Protein AF-A0AAD5LRE2-F1 (afdb_monomer)

Nearest PDB structures (foldseek):
  1vrx-assembly2_B  TM=8.958E-01  e=1.821E-06  Acidothermus cellulolyticus
  8fc0-assembly7_G  TM=8.901E-01  e=3.531E-06  metagenome
  8fc0-assembly6_F  TM=8.851E-01  e=5.612E-06  metagenome
  4u5k-assembly1_A  TM=7.374E-01  e=7.632E-03  Acetivibrio thermocellus ATCC 27405

Sequence (247 aa):
MPKLWDAAFGSVPGDTERAVVVGAWGSKMEGRDGKWANAVTAYLSENGIGSFYWAFNPQSADTGGLVKDDWKTPIEERFEMLSKLPSTKVSDLLKKYAACTDSCKGYGRCVEGQCECYAGWSGPQCEICTPGDAQACNNAGTCQKDSTCKCEF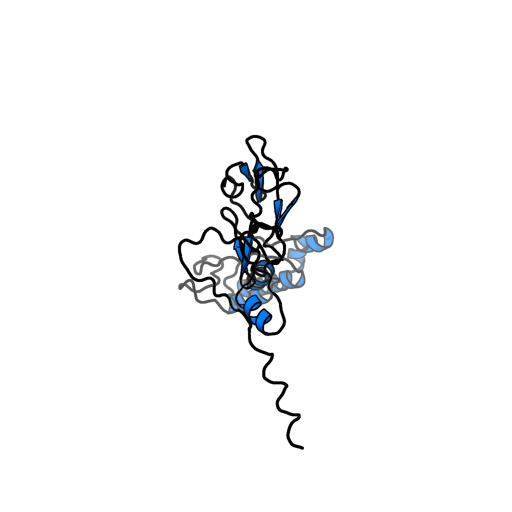GVKGRYCSGESCEGIFCGSSKNAGCTNGVCVCSYGCVGNECTKCAANATALSAADELGMVLCDTCPAPDKVGGAAQVAACFGLYAALLSVWALL

Radius of gyration: 28.4 Å; Cα contacts (8 Å, |Δi|>4): 418; chains: 1; bounding box: 93×50×64 Å

Secondary structure (DSSP, 8-state):
-HHHHIIIIITHHHHH----EEEEE----SHHHHHHHHHHHHHHHHTT-EEEE--SSTT-TTT--SB-TTSSSB-HHHHHHHTTS----HHHHHHHHHS--TTGGGTEEEETTEEEEPTTEESTTS-EE-TT-SGGGTTSEEE-TTS-EEE-TT--STTSS-SSSTT----SSTTEEEETTEEEE-TTEESTTS-EE---HHHHHHHTTT----GGGS-----SS----------SSSSSSSSS---

Organism: Pythium insidiosum (NCBI:txid114742)

Foldseek 3Di:
DLVVCCVPPLVCCVVPVDAAEAEEDAALCDDVRVVVLLVVLVNQLVSLHHYDYDDCAQPPVHHGHQAHPVSPHGPVVVCVSNVSHDDDPVVNVLLVLQQEDPALVQAAAQAPRGTDGDPQFDDRSSQDGDFQDCVQQVVQFTQHPRRFTDGHPPQDDRRSQHLDCVNQALADFPQWDDHRRAIDGHQQFGDSNSQDHNDYPVNVVVVVVPDDRRNVGRNHDPDPDDDPPPPPPPDDPPPPPPPPPDD

Mean predicted aligned error: 16.27 Å

pLDDT: mean 75.81, std 18.79, range [30.3, 96.88]

Solvent-accessible surface area (backbone atoms only — not comparable to full-atom values): 14011 Å² total; per-residue (Å²): 111,66,73,60,43,39,75,72,56,62,41,44,42,79,78,65,74,41,89,57,62,49,82,66,49,60,43,67,57,50,78,69,43,25,55,48,47,54,51,52,43,51,52,30,32,79,68,70,39,38,69,39,79,41,35,68,52,36,79,36,88,86,20,30,33,45,23,39,92,81,76,69,50,71,41,62,76,57,51,62,54,55,69,62,39,74,72,82,55,65,67,56,51,46,54,65,39,30,43,39,53,103,37,5,87,78,30,25,41,50,49,90,52,29,37,49,46,40,72,50,33,30,61,47,36,14,67,36,35,53,64,65,35,26,63,47,4,69,67,30,20,29,19,31,93,85,42,44,44,47,50,38,97,84,36,33,39,80,37,19,56,18,47,50,55,74,92,49,64,24,44,86,37,96,45,28,44,64,56,64,32,38,50,46,50,36,59,51,22,32,64,81,29,18,34,37,58,52,73,33,76,67,53,55,60,47,27,79,77,79,43,87,79,56,42,91,55,28,42,67,73,82,78,82,78,79,87,80,82,76,82,72,86,84,81,87,89,81,85,86,82,82,88,86,78,89,126

InterPro domains:
  IPR000742 EGF-like domain [PS00022] (115-126)
  IPR013111 Epidermal growth factor-like domain, extracellular [PF07974] (100-126)
  IPR017853 Glycoside hydrolase superfamily [SSF51445] (19-76)

Structure (mmCIF, N/CA/C/O backbone):
data_AF-A0AAD5LRE2-F1
#
_entry.id   AF-A0AAD5LRE2-F1
#
loop_
_atom_site.group_PDB
_atom_site.id
_atom_site.type_symbol
_atom_site.label_atom_id
_atom_site.label_alt_id
_atom_site.label_comp_id
_atom_site.label_asym_id
_atom_site.label_entity_id
_atom_site.label_seq_id
_atom_site.pdbx_PDB_ins_code
_atom_site.Cartn_x
_atom_site.Cartn_y
_atom_site.Cartn_z
_atom_site.occupancy
_atom_site.B_iso_or_equiv
_atom_site.auth_seq_id
_atom_site.auth_comp_id
_atom_site.auth_asym_id
_atom_site.auth_atom_id
_atom_site.pdbx_PDB_model_num
ATOM 1 N N . MET A 1 1 ? -25.655 -6.477 21.916 1.00 81.75 1 MET A N 1
ATOM 2 C CA . MET A 1 1 ? -25.250 -5.822 20.656 1.00 81.75 1 MET A CA 1
ATOM 3 C C . MET A 1 1 ? -24.899 -6.806 19.541 1.00 81.75 1 MET A C 1
ATOM 5 O O . MET A 1 1 ? -25.424 -6.561 18.468 1.00 81.75 1 MET A O 1
ATOM 9 N N . PRO A 1 2 ? -24.149 -7.914 19.749 1.00 85.00 2 PRO A N 1
ATOM 10 C CA . PRO A 1 2 ? -23.708 -8.799 18.652 1.00 85.00 2 PRO A CA 1
ATOM 11 C C . PRO A 1 2 ? -24.809 -9.210 17.665 1.00 85.00 2 PRO A C 1
ATOM 13 O O . PRO A 1 2 ? -24.689 -8.926 16.484 1.00 85.00 2 PRO A O 1
ATOM 16 N N . LYS A 1 3 ? -25.966 -9.670 18.168 1.00 91.06 3 LYS A N 1
ATOM 17 C CA . LYS A 1 3 ? -27.127 -10.029 17.327 1.00 91.06 3 LYS A CA 1
ATOM 18 C C . LYS A 1 3 ? -27.608 -8.924 16.372 1.00 91.06 3 LYS A C 1
ATOM 20 O O . LYS A 1 3 ? -28.137 -9.230 15.312 1.00 91.06 3 LYS A O 1
ATOM 25 N N . LEU A 1 4 ? -27.478 -7.649 16.756 1.00 93.56 4 LEU A N 1
ATOM 26 C CA . LEU A 1 4 ? -27.854 -6.523 15.890 1.00 93.56 4 LEU A CA 1
ATOM 27 C C . LEU A 1 4 ? -26.828 -6.311 14.774 1.00 93.56 4 LEU A C 1
ATOM 29 O O . LEU A 1 4 ? -27.204 -5.948 13.666 1.00 93.56 4 LEU A O 1
ATOM 33 N N . TRP A 1 5 ? -25.546 -6.530 15.062 1.00 95.25 5 TRP A N 1
ATOM 34 C CA . TRP A 1 5 ? -24.479 -6.415 14.073 1.00 95.25 5 TRP A CA 1
ATOM 35 C C . TRP A 1 5 ? -24.465 -7.607 13.119 1.00 95.25 5 TRP A C 1
ATOM 37 O O . TRP A 1 5 ? -24.329 -7.391 11.919 1.00 95.25 5 TRP A O 1
ATOM 47 N N . ASP A 1 6 ? -24.734 -8.821 13.606 1.00 94.25 6 ASP A N 1
ATOM 48 C CA . ASP A 1 6 ? -24.879 -10.020 12.768 1.00 94.25 6 ASP A CA 1
ATOM 49 C C . ASP A 1 6 ? -25.989 -9.834 11.730 1.00 94.25 6 ASP A C 1
ATOM 51 O O . ASP A 1 6 ? -25.797 -10.114 10.548 1.00 94.25 6 ASP A O 1
ATOM 55 N N . ALA A 1 7 ? -27.132 -9.296 12.171 1.00 92.50 7 ALA A N 1
ATOM 56 C CA . ALA A 1 7 ? -28.278 -9.016 11.313 1.00 92.50 7 ALA A CA 1
ATOM 57 C C . ALA A 1 7 ? -28.026 -7.884 10.302 1.00 92.50 7 ALA A C 1
ATOM 59 O O . ALA A 1 7 ? -28.728 -7.802 9.298 1.00 92.50 7 ALA A O 1
ATOM 60 N N . ALA A 1 8 ? -27.064 -6.997 10.571 1.00 92.31 8 ALA A N 1
ATOM 61 C CA . ALA A 1 8 ? -26.766 -5.855 9.713 1.00 92.31 8 ALA A CA 1
ATOM 62 C C . ALA A 1 8 ? -25.645 -6.146 8.706 1.00 92.31 8 ALA A C 1
ATOM 64 O O . ALA A 1 8 ? -25.788 -5.848 7.524 1.00 92.31 8 ALA A O 1
ATOM 65 N N . PHE A 1 9 ? -24.515 -6.678 9.173 1.00 93.31 9 PHE A N 1
ATOM 66 C CA . PHE A 1 9 ? -23.317 -6.862 8.349 1.00 93.31 9 PHE A CA 1
ATOM 67 C C . PHE A 1 9 ? -22.442 -8.051 8.754 1.00 93.31 9 PHE A C 1
ATOM 69 O O . PHE A 1 9 ? -21.686 -8.549 7.926 1.00 93.31 9 PHE A O 1
ATOM 76 N N . GLY A 1 10 ? -22.496 -8.501 10.008 1.00 92.56 10 GLY A N 1
ATOM 77 C CA . GLY A 1 10 ? -21.519 -9.450 10.536 1.00 92.56 10 GLY A CA 1
ATOM 78 C C . GLY A 1 10 ? -21.656 -10.882 10.039 1.00 92.56 10 GLY A C 1
ATOM 79 O O . GLY A 1 10 ? -20.675 -11.613 10.037 1.00 92.56 10 GLY A O 1
ATOM 80 N N . SER A 1 11 ? -22.842 -11.266 9.568 1.00 92.69 11 SER A N 1
ATOM 81 C CA . SER A 1 11 ? -23.080 -12.569 8.934 1.00 92.69 11 SER A CA 1
ATOM 82 C C . SER A 1 11 ? -22.494 -12.663 7.521 1.00 92.69 11 SER A C 1
ATOM 84 O O . SER A 1 11 ? -22.151 -13.750 7.070 1.00 92.69 11 SER A O 1
ATOM 86 N N . VAL A 1 12 ? -22.303 -11.531 6.831 1.00 93.25 12 VAL A N 1
ATOM 87 C CA . VAL A 1 12 ? -21.914 -11.496 5.411 1.00 93.25 12 VAL A CA 1
ATOM 88 C C . VAL A 1 12 ? -20.617 -12.264 5.114 1.00 93.25 12 VAL A C 1
ATOM 90 O O . VAL A 1 12 ? -20.629 -13.022 4.140 1.00 93.25 12 VAL A O 1
ATOM 93 N N . PRO A 1 13 ? -19.519 -12.144 5.894 1.00 89.56 13 PRO A N 1
ATOM 94 C CA . PRO A 1 13 ? -18.309 -12.920 5.625 1.00 89.56 13 PRO A CA 1
ATOM 95 C C . PRO A 1 13 ? -18.527 -14.432 5.690 1.00 89.56 13 PRO A C 1
ATOM 97 O O . PRO A 1 13 ? -18.016 -15.146 4.831 1.00 89.56 13 PRO A O 1
ATOM 100 N N . GLY A 1 14 ? -19.309 -14.910 6.662 1.00 87.94 14 GLY A N 1
ATOM 101 C CA . GLY A 1 14 ? -19.624 -16.333 6.810 1.00 87.94 14 GLY A CA 1
ATOM 102 C C . GLY A 1 14 ? -20.611 -16.840 5.759 1.00 87.94 14 GLY A C 1
ATOM 103 O O . GLY A 1 14 ? -20.407 -17.907 5.191 1.00 87.94 14 GLY A O 1
ATOM 104 N N . ASP A 1 15 ? -21.644 -16.055 5.459 1.00 92.88 15 ASP A N 1
ATOM 105 C CA . 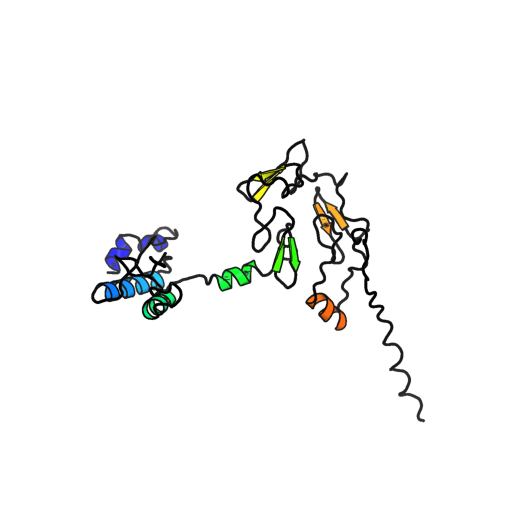ASP A 1 15 ? -22.743 -16.464 4.579 1.00 92.88 15 ASP A CA 1
ATOM 106 C C . ASP A 1 15 ? -22.396 -16.356 3.089 1.00 92.88 15 ASP A C 1
ATOM 108 O O . ASP A 1 15 ? -22.998 -17.032 2.255 1.00 92.88 15 ASP A O 1
ATOM 112 N N . THR A 1 16 ? -21.466 -15.466 2.728 1.00 93.50 16 THR A N 1
ATOM 113 C CA . THR A 1 16 ? -21.189 -15.125 1.320 1.00 93.50 16 THR A CA 1
ATOM 114 C C . THR A 1 16 ? -19.730 -15.262 0.909 1.00 93.50 16 THR A C 1
ATOM 116 O O . THR A 1 16 ? -19.426 -15.039 -0.262 1.00 93.50 16 THR A O 1
ATOM 119 N N . GLU A 1 17 ? -18.829 -15.561 1.849 1.00 90.06 17 GLU A N 1
ATOM 120 C CA . GLU A 1 17 ? -17.370 -15.556 1.651 1.00 90.06 17 GLU A CA 1
ATOM 121 C C . GLU A 1 17 ? -16.805 -14.195 1.190 1.00 90.06 17 GLU A C 1
ATOM 123 O O . GLU A 1 17 ? -15.675 -14.097 0.706 1.00 90.06 17 GLU A O 1
ATOM 128 N N . ARG A 1 18 ? -17.573 -13.105 1.331 1.00 89.12 18 ARG A N 1
ATOM 129 C CA . ARG A 1 18 ? -17.139 -11.751 0.961 1.00 89.12 18 ARG A CA 1
ATOM 130 C C . ARG A 1 18 ? -16.627 -10.985 2.166 1.00 89.12 18 ARG A C 1
ATOM 132 O O . ARG A 1 18 ? -17.252 -10.960 3.222 1.00 89.12 18 ARG A O 1
ATOM 139 N N . ALA A 1 19 ? -15.523 -10.270 1.972 1.00 88.62 19 ALA A N 1
ATOM 140 C CA . ALA A 1 19 ? -14.999 -9.378 2.994 1.00 88.62 19 ALA A CA 1
ATOM 141 C C . ALA A 1 19 ? -15.973 -8.223 3.285 1.00 88.62 19 ALA A C 1
ATOM 143 O O . ALA A 1 19 ? -16.543 -7.620 2.373 1.00 88.62 19 ALA A O 1
ATOM 144 N N . VAL A 1 20 ? -16.096 -7.881 4.566 1.00 89.56 20 VAL A N 1
ATOM 145 C CA . VAL A 1 20 ? -16.774 -6.674 5.043 1.00 89.56 20 VAL A CA 1
ATOM 146 C C . VAL A 1 20 ? -15.758 -5.785 5.739 1.00 89.56 20 VAL A C 1
ATOM 148 O O . VAL A 1 20 ? -14.882 -6.265 6.459 1.00 89.56 20 VAL A O 1
ATOM 151 N N . VAL A 1 21 ? -15.900 -4.478 5.534 1.00 91.50 21 VAL A N 1
ATOM 152 C CA . VAL A 1 21 ? -15.132 -3.461 6.247 1.00 91.50 21 VAL A CA 1
ATOM 153 C C . VAL A 1 21 ? -16.096 -2.423 6.805 1.00 91.50 21 VAL A C 1
ATOM 155 O O . VAL A 1 21 ? -16.915 -1.870 6.070 1.00 91.50 21 VAL A O 1
ATOM 158 N N . VAL A 1 22 ? -15.993 -2.133 8.101 1.00 91.56 22 VAL A N 1
ATOM 159 C CA . VAL A 1 22 ? -16.721 -1.015 8.710 1.00 91.56 22 VAL A CA 1
ATOM 160 C C . VAL A 1 22 ? -16.050 0.288 8.283 1.00 91.56 22 VAL A C 1
ATOM 162 O O . VAL A 1 22 ? -14.917 0.576 8.670 1.00 91.56 22 VAL A O 1
ATOM 165 N N . GLY A 1 23 ? -16.760 1.064 7.462 1.00 91.38 23 GLY A N 1
ATOM 166 C CA . GLY A 1 23 ? -16.204 2.219 6.753 1.00 91.38 23 GLY A CA 1
ATOM 167 C C . GLY A 1 23 ? -15.722 3.371 7.638 1.00 91.38 23 GLY A C 1
ATOM 168 O O . GLY A 1 23 ? -14.794 4.065 7.242 1.00 91.38 23 GLY A O 1
ATOM 169 N N . ALA A 1 24 ? -16.324 3.580 8.812 1.00 91.12 24 ALA A N 1
ATOM 170 C CA . ALA A 1 24 ? -15.871 4.552 9.807 1.00 91.12 24 ALA A CA 1
ATOM 171 C C . ALA A 1 24 ? -16.562 4.308 11.157 1.00 91.12 24 ALA A C 1
ATOM 173 O O . ALA A 1 24 ? -17.763 4.034 11.195 1.00 91.12 24 ALA A O 1
ATOM 174 N N . TRP A 1 25 ? -15.831 4.452 12.261 1.00 92.88 25 TRP A N 1
ATOM 175 C CA . TRP A 1 25 ? -16.400 4.511 13.611 1.00 92.88 25 TRP A CA 1
ATOM 176 C C . TRP A 1 25 ? -15.450 5.222 14.580 1.00 92.88 25 TRP A C 1
ATOM 178 O O . TRP A 1 25 ? -14.244 5.227 14.366 1.00 92.88 25 TRP A O 1
ATOM 188 N N . GLY A 1 26 ? -15.979 5.791 15.660 1.00 93.75 26 GLY A N 1
ATOM 189 C CA . GLY A 1 26 ? -15.191 6.477 16.682 1.00 93.75 26 GLY A CA 1
ATOM 190 C C . GLY A 1 26 ? -15.962 6.605 17.988 1.00 93.75 26 GLY A C 1
ATOM 191 O O . GLY A 1 26 ? -17.161 6.338 18.035 1.00 93.75 26 GLY A O 1
ATOM 192 N N . SER A 1 27 ? -15.281 6.982 19.069 1.00 93.12 27 SER A N 1
ATOM 193 C CA . SER A 1 27 ? -15.913 7.136 20.382 1.00 93.12 27 SER A CA 1
ATOM 194 C C . SER A 1 27 ? -15.078 8.007 21.303 1.00 93.12 27 SER A C 1
ATOM 196 O O . SER A 1 27 ? -13.857 7.864 21.331 1.00 93.12 27 SER A O 1
ATOM 198 N N . LYS A 1 28 ? -15.739 8.843 22.115 1.00 91.62 28 LYS A N 1
ATOM 199 C CA . LYS A 1 28 ? -15.087 9.638 23.167 1.00 91.62 28 LYS A CA 1
ATOM 200 C C . LYS A 1 28 ? -14.497 8.796 24.295 1.00 91.62 28 LYS A C 1
ATOM 202 O O . LYS A 1 28 ? -13.783 9.342 25.118 1.00 91.62 28 LYS A O 1
ATOM 207 N N . MET A 1 29 ? -14.784 7.493 24.319 1.00 92.31 29 MET A N 1
ATOM 208 C CA . MET A 1 29 ? -14.379 6.544 25.362 1.00 92.31 29 MET A CA 1
ATOM 209 C C . MET A 1 29 ? -14.991 6.807 26.749 1.00 92.31 29 MET A C 1
ATOM 211 O O . MET A 1 29 ? -14.695 6.098 27.705 1.00 92.31 29 MET A O 1
ATOM 215 N N . GLU A 1 30 ? -15.957 7.721 26.853 1.00 91.94 30 GLU A N 1
ATOM 216 C CA . GLU A 1 30 ? -16.635 8.064 28.105 1.00 91.94 30 GLU A CA 1
ATOM 217 C C . GLU A 1 30 ? -17.968 7.314 28.270 1.00 91.94 30 GLU A C 1
ATOM 219 O O . GLU A 1 30 ? -18.727 7.111 27.320 1.00 91.94 30 GLU A O 1
ATOM 224 N N . GLY A 1 31 ? -18.296 6.910 29.501 1.00 94.88 31 GLY A N 1
ATOM 225 C CA . GLY A 1 31 ? -19.626 6.408 29.865 1.00 94.88 31 GLY A CA 1
ATOM 226 C C . GLY A 1 31 ? -20.167 5.291 28.958 1.00 94.88 31 GLY A C 1
ATOM 227 O O . GLY A 1 31 ? -19.638 4.177 28.921 1.00 94.88 31 GLY A O 1
ATOM 228 N N . ARG A 1 32 ? -21.287 5.558 28.270 1.00 94.81 32 ARG A N 1
ATOM 229 C CA . ARG A 1 32 ? -21.920 4.589 27.353 1.00 94.81 32 ARG A CA 1
ATOM 230 C C . ARG A 1 32 ? -21.138 4.421 26.051 1.00 94.81 32 ARG A C 1
ATOM 232 O O . ARG A 1 32 ? -21.126 3.315 25.514 1.00 94.81 32 ARG A O 1
ATOM 239 N N . ASP A 1 33 ? -20.453 5.464 25.599 1.00 93.38 33 ASP A N 1
ATOM 240 C CA . ASP A 1 33 ? -19.713 5.463 24.339 1.00 93.38 33 ASP A CA 1
ATOM 241 C C . ASP A 1 33 ? -18.456 4.599 24.461 1.00 93.38 33 ASP A C 1
ATOM 243 O O . ASP A 1 33 ? -18.139 3.836 23.550 1.00 93.38 33 ASP A O 1
ATOM 247 N N . GLY A 1 34 ? -17.783 4.630 25.616 1.00 94.06 34 GLY A N 1
ATOM 248 C CA . GLY A 1 34 ? -16.671 3.721 25.914 1.00 94.06 34 GLY A CA 1
ATOM 249 C C . GLY A 1 34 ? -17.105 2.256 26.008 1.00 94.06 34 GLY A C 1
ATOM 250 O O . GLY A 1 34 ? -16.430 1.368 25.483 1.00 94.06 34 GLY A O 1
ATOM 251 N N . LYS A 1 35 ? -18.271 1.974 26.606 1.00 95.00 35 LYS A N 1
ATOM 252 C CA . LYS A 1 35 ? -18.834 0.609 26.633 1.00 95.00 35 LYS A CA 1
ATOM 253 C C . LYS A 1 35 ? -19.156 0.107 25.227 1.00 95.00 35 LYS A C 1
ATOM 255 O O . LYS A 1 35 ? -18.852 -1.039 24.905 1.00 95.00 35 LYS A O 1
ATOM 260 N N . TRP A 1 36 ? -19.754 0.959 24.396 1.00 95.25 36 TRP A N 1
ATOM 261 C CA . TRP A 1 36 ? -20.056 0.633 23.006 1.00 95.25 36 TRP A CA 1
ATOM 262 C C . TRP A 1 36 ? -18.782 0.402 22.184 1.00 95.25 36 TRP A C 1
ATOM 264 O O . TRP A 1 36 ? -18.692 -0.613 21.498 1.00 95.25 36 TRP A O 1
ATOM 274 N N . ALA A 1 37 ? -17.777 1.273 22.317 1.00 95.19 37 ALA A N 1
ATOM 275 C CA . ALA A 1 37 ? -16.508 1.186 21.595 1.00 95.19 37 ALA A CA 1
ATOM 276 C C . ALA A 1 37 ? -15.748 -0.110 21.900 1.00 95.19 37 ALA A C 1
ATOM 278 O O . ALA A 1 37 ? -15.302 -0.808 20.990 1.00 95.19 37 ALA A O 1
ATOM 279 N N . ASN A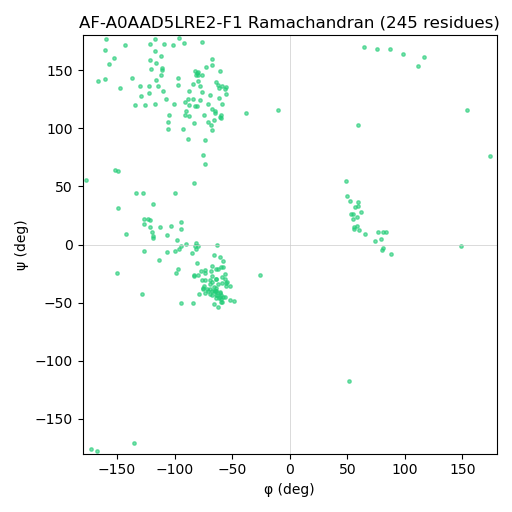 1 38 ? -15.675 -0.490 23.176 1.00 95.06 38 ASN A N 1
ATOM 280 C CA . ASN A 1 38 ? -15.072 -1.761 23.571 1.00 95.06 38 ASN A CA 1
ATOM 281 C C . ASN A 1 38 ? -15.859 -2.964 23.030 1.00 95.06 38 ASN A C 1
ATOM 283 O O . ASN A 1 38 ? -15.257 -3.931 22.570 1.00 95.06 38 ASN A O 1
ATOM 287 N N . ALA A 1 39 ? -17.195 -2.901 23.042 1.00 95.81 39 ALA A N 1
ATOM 288 C CA . ALA A 1 39 ? -18.037 -3.979 22.532 1.00 95.81 39 ALA A CA 1
ATOM 289 C C . ALA A 1 39 ? -17.917 -4.155 21.010 1.00 95.81 39 ALA A C 1
ATOM 291 O O . ALA A 1 39 ? -17.826 -5.288 20.543 1.00 95.81 39 ALA A O 1
ATOM 292 N N . VAL A 1 40 ? -17.906 -3.062 20.236 1.00 95.31 40 VAL A N 1
ATOM 293 C CA . VAL A 1 40 ? -17.733 -3.145 18.777 1.00 95.31 40 VAL A CA 1
ATOM 294 C C . VAL A 1 40 ? -16.315 -3.590 18.429 1.00 95.31 40 VAL A C 1
ATOM 296 O O . VAL A 1 40 ? -16.151 -4.437 17.562 1.00 95.31 40 VAL A O 1
ATOM 299 N N . THR A 1 41 ? -15.299 -3.130 19.164 1.00 95.62 41 THR A N 1
ATOM 300 C CA . THR A 1 41 ? -13.909 -3.579 18.983 1.00 95.62 41 THR A CA 1
ATOM 301 C C . THR A 1 41 ? -13.773 -5.088 19.176 1.00 95.62 41 THR A C 1
ATOM 303 O O . THR A 1 41 ? -13.196 -5.763 18.327 1.00 95.62 41 THR A O 1
ATOM 306 N N . ALA A 1 42 ? -14.321 -5.625 20.272 1.00 95.38 42 ALA A N 1
ATOM 307 C CA . ALA A 1 42 ? -14.292 -7.061 20.544 1.00 95.38 42 ALA A CA 1
ATOM 308 C C . ALA A 1 42 ? -14.991 -7.847 19.430 1.00 95.38 42 ALA A C 1
ATOM 310 O O . ALA A 1 42 ? -14.415 -8.775 18.874 1.00 95.38 42 ALA A O 1
ATOM 311 N N . TYR A 1 43 ? -16.182 -7.400 19.033 1.00 95.50 43 TYR A N 1
ATOM 312 C CA . TYR A 1 43 ? -16.952 -8.044 17.979 1.00 95.50 43 TYR A CA 1
ATOM 313 C C . TYR A 1 43 ? -16.229 -8.058 16.624 1.00 95.50 43 TYR A C 1
ATOM 315 O O . TYR A 1 43 ? -16.172 -9.095 15.967 1.00 95.50 43 TYR A O 1
ATOM 323 N N . LEU A 1 44 ? -15.653 -6.929 16.201 1.00 94.25 44 LEU A N 1
ATOM 324 C CA . LEU A 1 44 ? -14.898 -6.854 14.948 1.00 94.25 44 LEU A CA 1
ATOM 325 C C . LEU A 1 44 ? -13.653 -7.745 14.988 1.00 94.25 44 LEU A C 1
ATOM 327 O O . LEU A 1 44 ? -13.331 -8.382 13.987 1.00 94.25 44 LEU A O 1
ATOM 331 N N . SER A 1 45 ? -12.986 -7.823 16.142 1.00 92.94 45 SER A N 1
ATOM 332 C CA . SER A 1 45 ? -11.825 -8.691 16.334 1.00 92.94 45 SER A CA 1
ATOM 333 C C . SER A 1 45 ? -12.189 -10.173 16.242 1.00 92.94 45 SER A C 1
ATOM 335 O O . SER A 1 45 ? -11.605 -10.897 15.437 1.00 92.94 45 SER A O 1
ATOM 337 N N . GLU A 1 46 ? -13.212 -10.606 16.982 1.00 92.44 46 GLU A N 1
ATOM 338 C CA . GLU A 1 46 ? -13.696 -11.993 17.003 1.00 92.44 46 GLU A CA 1
ATOM 339 C C . GLU A 1 46 ? -14.148 -12.487 15.624 1.00 92.44 46 GLU A C 1
ATOM 341 O O . GLU A 1 46 ? -13.967 -13.658 15.301 1.00 92.44 46 GLU A O 1
ATOM 346 N N . ASN A 1 47 ? -14.698 -11.594 14.799 1.00 90.31 47 ASN A N 1
ATOM 347 C CA . ASN A 1 47 ? -15.219 -11.935 13.476 1.00 90.31 47 ASN A CA 1
ATOM 348 C C . ASN A 1 47 ? -14.237 -11.631 12.332 1.00 90.31 47 ASN A C 1
ATOM 350 O O . ASN A 1 47 ? -14.591 -11.791 11.166 1.00 90.31 47 ASN A O 1
ATOM 354 N N . GLY A 1 48 ? -13.015 -11.172 12.630 1.00 88.81 48 GLY A N 1
ATOM 355 C CA . GLY A 1 48 ? -12.022 -10.851 11.601 1.00 88.81 48 GLY A CA 1
ATOM 356 C C . GLY A 1 48 ? -12.452 -9.724 10.651 1.00 88.81 48 GLY A C 1
ATOM 357 O O . GLY A 1 48 ? -12.043 -9.707 9.491 1.00 88.81 48 GLY A O 1
ATOM 358 N N . ILE A 1 49 ? -13.293 -8.795 11.113 1.00 89.06 49 ILE A N 1
ATOM 359 C CA . ILE A 1 49 ? -13.862 -7.723 10.288 1.00 89.06 49 ILE A CA 1
ATOM 360 C C . ILE A 1 49 ? -12.953 -6.493 10.352 1.00 89.06 49 ILE A C 1
ATOM 362 O O . ILE A 1 49 ? -12.691 -5.938 11.421 1.00 89.06 49 ILE A O 1
ATOM 366 N N . GLY A 1 50 ? -12.495 -6.038 9.184 1.00 89.75 50 GLY A N 1
ATOM 367 C CA . GLY A 1 50 ? -11.690 -4.825 9.064 1.00 89.75 50 GLY A CA 1
ATOM 368 C C . GLY A 1 50 ? -12.490 -3.564 9.396 1.00 89.75 50 GLY A C 1
ATOM 369 O O . GLY A 1 50 ? -13.712 -3.517 9.241 1.00 89.75 50 GLY A O 1
ATOM 370 N N . SER A 1 51 ? -11.811 -2.500 9.824 1.00 90.88 51 SER A N 1
ATOM 371 C CA . SER A 1 51 ? -12.467 -1.207 10.036 1.00 90.88 51 SER A CA 1
ATOM 372 C C . SER A 1 51 ? -11.526 -0.022 9.869 1.00 90.88 51 SER A C 1
ATOM 374 O O . SER A 1 51 ? -10.308 -0.163 9.986 1.00 90.88 51 SER A O 1
ATOM 376 N N . PHE A 1 52 ? -12.111 1.153 9.643 1.00 90.31 52 PHE A N 1
ATOM 377 C CA . PHE A 1 52 ? -11.420 2.435 9.728 1.00 90.31 52 PHE A CA 1
ATOM 378 C C . PHE A 1 52 ? -11.875 3.191 10.979 1.00 90.31 52 PHE A C 1
ATOM 380 O O . PHE A 1 52 ? -13.071 3.417 11.176 1.00 90.31 52 PHE A O 1
ATOM 387 N N . TYR A 1 53 ? -10.921 3.586 11.823 1.00 91.44 53 TYR A N 1
ATOM 388 C CA . TYR A 1 53 ? -11.212 4.396 13.003 1.00 91.44 53 TYR A CA 1
ATOM 389 C C . TYR A 1 53 ? -11.190 5.888 12.663 1.00 91.44 53 TYR A C 1
ATOM 391 O O . TYR A 1 53 ? -10.244 6.389 12.052 1.00 91.44 53 TYR A O 1
ATOM 399 N N . TRP A 1 54 ? -12.222 6.597 13.099 1.00 90.81 54 TRP A N 1
ATOM 400 C CA . TRP A 1 54 ? -12.379 8.039 13.006 1.00 90.81 54 TRP A CA 1
ATOM 401 C C . TRP A 1 54 ? -12.272 8.659 14.414 1.00 90.81 54 TRP A C 1
ATOM 403 O O . TRP A 1 54 ? -12.898 8.171 15.350 1.00 90.81 54 TRP A O 1
ATOM 413 N N . ALA A 1 55 ? -11.495 9.715 14.651 1.00 90.50 55 ALA A N 1
ATOM 414 C CA . ALA A 1 55 ? -10.645 10.473 13.731 1.00 90.50 55 ALA A CA 1
ATOM 415 C C . ALA A 1 55 ? -9.186 10.465 14.196 1.00 90.50 55 ALA A C 1
ATOM 417 O O . ALA A 1 55 ? -8.902 10.334 15.384 1.00 90.50 55 ALA A O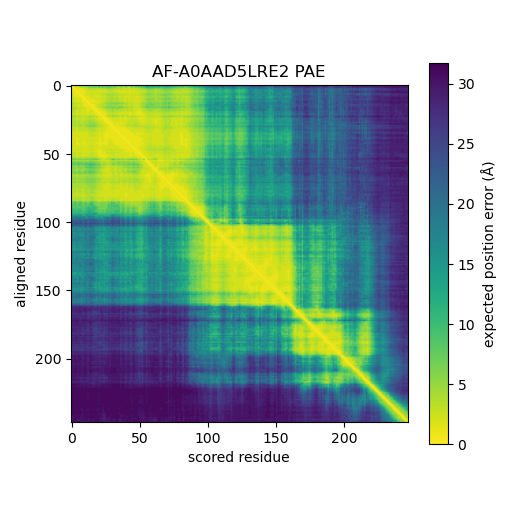 1
ATOM 418 N N . PHE A 1 56 ? -8.247 10.712 13.280 1.00 90.56 56 PHE A N 1
ATOM 419 C CA . PHE A 1 56 ? -6.902 11.120 13.694 1.00 90.56 56 PHE A CA 1
ATOM 420 C C . PHE A 1 56 ? -6.942 12.482 14.414 1.00 90.56 56 PHE A C 1
ATOM 422 O O . PHE A 1 56 ? -6.291 12.648 15.436 1.00 90.56 56 PHE A O 1
ATOM 429 N N . ASN A 1 57 ? -7.764 13.419 13.924 1.00 91.81 57 ASN A N 1
ATOM 430 C CA . ASN A 1 57 ? -7.879 14.788 14.435 1.00 91.81 57 ASN A CA 1
ATOM 431 C C . ASN A 1 57 ? -8.297 14.843 15.926 1.00 91.81 57 ASN A C 1
ATOM 433 O O . ASN A 1 57 ? -9.419 14.417 16.220 1.00 91.81 57 ASN A O 1
ATOM 437 N N . PRO A 1 58 ? -7.489 15.442 16.832 1.00 88.62 58 PRO A N 1
ATOM 438 C CA . PRO A 1 58 ? -7.798 15.585 18.264 1.00 88.62 58 PRO A CA 1
ATOM 439 C C . PRO A 1 58 ? -9.165 16.214 18.549 1.00 88.62 58 PRO A C 1
ATOM 441 O O . PRO A 1 58 ? -9.867 15.809 19.475 1.00 88.62 58 PRO A O 1
ATOM 444 N N . GLN A 1 59 ? -9.567 17.169 17.712 1.00 87.25 59 GLN A N 1
ATOM 445 C CA . GLN A 1 59 ? -10.715 18.043 17.930 1.00 87.25 59 GLN A CA 1
ATOM 446 C C . GLN A 1 59 ? -12.002 17.531 17.270 1.00 87.25 59 GLN A C 1
ATOM 448 O O . GLN A 1 59 ? -12.928 18.310 17.040 1.00 87.25 59 GLN A O 1
ATOM 453 N N . SER A 1 60 ? -12.090 16.236 16.936 1.00 92.50 60 SER A N 1
ATOM 454 C CA . SER A 1 60 ? -13.342 15.665 16.421 1.00 92.50 60 SER A CA 1
ATOM 455 C C . SER A 1 60 ? -14.451 15.828 17.462 1.00 92.50 60 SER A C 1
ATOM 457 O O . SER A 1 60 ? -14.423 15.202 18.521 1.00 92.50 60 SER A O 1
ATOM 459 N N . ALA A 1 61 ? -15.421 16.699 17.186 1.00 88.12 61 ALA A N 1
ATOM 460 C CA . ALA A 1 61 ? -16.423 17.106 18.173 1.00 88.12 61 ALA A CA 1
ATOM 461 C C . ALA A 1 61 ? -17.336 15.949 18.627 1.00 88.12 61 ALA A C 1
ATOM 463 O O . ALA A 1 61 ? -17.822 15.927 19.763 1.00 88.12 61 ALA A O 1
ATOM 464 N N . ASP A 1 62 ? -17.552 14.988 17.737 1.00 87.88 62 ASP A N 1
ATOM 465 C CA . ASP A 1 62 ? -18.419 13.823 17.866 1.00 87.88 62 ASP A CA 1
ATOM 466 C C . ASP A 1 62 ? -17.739 12.652 18.589 1.00 87.88 62 ASP A C 1
ATOM 468 O O . ASP A 1 62 ? -18.280 12.132 19.562 1.00 87.88 62 ASP A O 1
ATOM 472 N N . THR A 1 63 ? -16.536 12.270 18.167 1.00 91.31 63 THR A N 1
ATOM 473 C CA . THR A 1 63 ? -15.853 11.051 18.628 1.00 91.31 63 THR A CA 1
ATOM 474 C C . THR A 1 63 ? -14.595 11.330 19.445 1.00 91.31 63 THR A C 1
ATOM 476 O O . THR A 1 63 ? -14.043 10.425 20.066 1.00 91.31 63 THR A O 1
ATOM 479 N N . GLY A 1 64 ? -14.087 12.561 19.438 1.00 90.12 64 GLY A N 1
ATOM 480 C CA . GLY A 1 64 ? -12.694 12.850 19.786 1.00 90.12 64 GLY A CA 1
ATOM 481 C C . GLY A 1 64 ? -11.696 12.224 18.798 1.00 90.12 64 GLY A C 1
ATOM 482 O O . GLY A 1 64 ? -12.072 11.425 17.931 1.00 90.12 64 GLY A O 1
ATOM 483 N N . GLY A 1 65 ? -10.427 12.613 18.924 1.00 91.62 65 GLY A N 1
ATOM 484 C CA . GLY A 1 65 ? -9.334 12.128 18.077 1.00 91.62 65 GLY A CA 1
ATOM 485 C C . GLY A 1 65 ? -8.527 10.970 18.652 1.00 91.62 65 GLY A C 1
ATOM 486 O O . GLY A 1 65 ? -8.749 10.539 19.776 1.00 91.62 65 GLY A O 1
ATOM 487 N N . LEU A 1 66 ? -7.552 10.484 17.884 1.00 93.25 66 LEU A N 1
ATOM 488 C CA . LEU A 1 66 ? -6.559 9.498 18.329 1.00 93.25 66 LEU A CA 1
ATOM 489 C C . LEU A 1 66 ? -5.386 10.123 19.082 1.00 93.25 66 LEU A C 1
ATOM 491 O O . LEU A 1 66 ? -4.744 9.451 19.886 1.00 93.25 66 LEU A O 1
ATOM 495 N N . VAL A 1 67 ? -5.097 11.390 18.812 1.00 94.69 67 VAL A N 1
ATOM 496 C CA . VAL A 1 67 ? -4.001 12.136 19.434 1.00 94.69 67 VAL A CA 1
ATOM 497 C C . VAL A 1 67 ? -4.553 13.311 20.235 1.00 94.69 67 VAL A C 1
ATOM 499 O O . VAL A 1 67 ? -5.728 13.650 20.115 1.00 94.69 67 VAL A O 1
ATOM 502 N N . LYS A 1 68 ? -3.716 13.912 21.082 1.00 93.12 68 LYS A N 1
ATOM 503 C CA . LYS A 1 68 ? -4.014 15.149 21.818 1.00 93.12 68 LYS A CA 1
ATOM 504 C C . LYS A 1 68 ? -3.904 16.372 20.899 1.00 93.12 68 LYS A C 1
ATOM 506 O O . LYS A 1 68 ? -3.462 16.264 19.757 1.00 93.12 68 LYS A O 1
ATOM 511 N N . ASP A 1 69 ? -4.268 17.548 21.413 1.00 94.12 69 ASP A N 1
ATOM 512 C CA . ASP A 1 69 ? -4.269 18.822 20.667 1.00 94.12 69 ASP A CA 1
ATOM 513 C C . ASP A 1 69 ? -2.906 19.222 20.070 1.00 94.12 69 ASP A C 1
ATOM 515 O O . ASP A 1 69 ? -2.838 20.089 19.203 1.00 94.12 69 ASP A O 1
ATOM 519 N N . ASP A 1 70 ? -1.815 18.577 20.490 1.00 94.38 70 ASP A N 1
ATOM 520 C CA . ASP A 1 70 ? -0.478 18.751 19.918 1.00 94.38 70 ASP A CA 1
ATOM 521 C C . ASP A 1 70 ? -0.243 17.970 18.610 1.00 94.38 70 ASP A C 1
ATOM 523 O O . ASP A 1 70 ? 0.848 18.054 18.040 1.00 94.38 70 ASP A O 1
ATOM 527 N N . TRP A 1 71 ? -1.244 17.210 18.141 1.00 93.19 71 TRP A N 1
ATOM 528 C CA . TRP A 1 71 ? -1.221 16.369 16.937 1.00 93.19 71 TRP A CA 1
ATOM 529 C C . TRP A 1 71 ? -0.159 15.261 16.935 1.00 93.19 71 TRP A C 1
ATOM 531 O O . TRP A 1 71 ? 0.105 14.648 15.898 1.00 93.19 71 TRP A O 1
ATOM 541 N N . LYS A 1 72 ? 0.464 14.995 18.086 1.00 93.44 72 LYS A N 1
ATOM 542 C CA . LYS A 1 72 ? 1.609 14.085 18.210 1.00 93.44 72 LYS A CA 1
ATOM 543 C C . LYS A 1 72 ? 1.406 13.050 19.296 1.00 93.44 72 LYS A C 1
ATOM 545 O O . LYS A 1 72 ? 1.749 11.891 19.089 1.00 93.44 72 LYS A O 1
ATOM 550 N N . THR A 1 73 ? 0.883 13.460 20.444 1.00 94.88 73 THR A N 1
ATOM 551 C CA . THR A 1 73 ? 0.802 12.604 21.621 1.00 94.88 73 THR A CA 1
ATOM 552 C C . THR A 1 73 ? -0.400 11.668 21.505 1.00 94.88 73 THR A C 1
ATOM 554 O O . THR A 1 73 ? -1.530 12.160 21.455 1.00 94.88 73 THR A O 1
ATOM 557 N N . PRO A 1 74 ? -0.199 10.338 21.497 1.00 94.06 74 PRO A N 1
ATOM 558 C CA . PRO A 1 74 ? -1.289 9.368 21.475 1.00 94.06 74 PRO A CA 1
ATOM 559 C C . PRO A 1 74 ? -2.217 9.481 22.690 1.00 94.06 74 PRO A C 1
ATOM 561 O O . PRO A 1 74 ? -1.800 9.832 23.798 1.00 94.06 74 PRO A O 1
ATOM 564 N N . ILE A 1 75 ? -3.488 9.144 22.489 1.00 93.56 75 ILE A N 1
ATOM 565 C CA . ILE A 1 75 ? -4.432 8.871 23.574 1.00 93.56 75 ILE A CA 1
ATOM 566 C C . ILE A 1 75 ? -4.395 7.363 23.845 1.00 93.56 75 ILE A C 1
ATOM 568 O O . ILE A 1 75 ? -5.004 6.580 23.115 1.00 93.56 75 ILE A O 1
ATOM 572 N N . GLU A 1 76 ? -3.657 6.966 24.884 1.00 94.00 76 GLU A N 1
ATOM 573 C CA . GLU A 1 76 ? -3.307 5.563 25.171 1.00 94.00 76 GLU A CA 1
ATOM 574 C C . GLU A 1 76 ? -4.516 4.622 25.196 1.00 94.00 76 GLU A C 1
ATOM 576 O O . GLU A 1 76 ? -4.521 3.618 24.492 1.00 94.00 76 GLU A O 1
ATOM 581 N N . GLU A 1 77 ? -5.599 4.989 25.889 1.00 92.50 77 GLU A N 1
ATOM 582 C CA . GLU A 1 77 ? -6.815 4.161 25.979 1.00 92.50 77 GLU A CA 1
ATOM 583 C C . GLU A 1 77 ? -7.419 3.800 24.606 1.00 92.50 77 GLU A C 1
ATOM 585 O O . GLU A 1 77 ? -8.007 2.729 24.431 1.00 92.50 77 GLU A O 1
ATOM 590 N N . ARG A 1 78 ? -7.250 4.667 23.597 1.00 91.88 78 ARG A N 1
ATOM 591 C CA . ARG A 1 78 ? -7.740 4.422 22.234 1.00 91.88 78 ARG A CA 1
ATOM 592 C C . ARG A 1 78 ? -6.819 3.472 21.492 1.00 91.88 78 ARG A C 1
ATOM 594 O O . ARG A 1 78 ? -7.302 2.563 20.821 1.00 91.88 78 ARG A O 1
ATOM 601 N N . PHE A 1 79 ? -5.509 3.650 21.626 1.00 91.88 79 PHE A N 1
ATOM 602 C CA . PHE A 1 79 ? -4.530 2.752 21.019 1.00 91.88 79 PHE A CA 1
ATOM 603 C C . PHE A 1 79 ? -4.569 1.360 21.651 1.00 91.8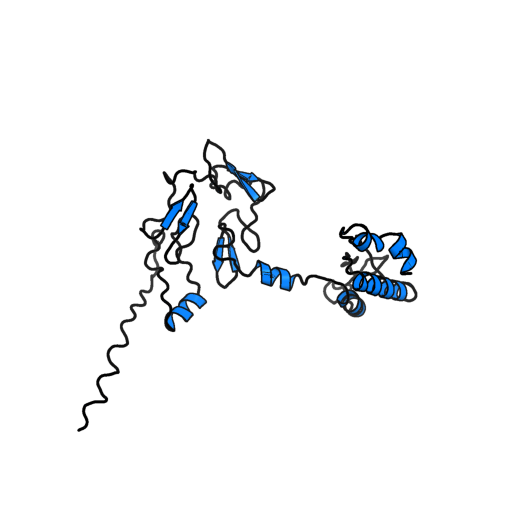8 79 PHE A C 1
ATOM 605 O O . PHE A 1 79 ? -4.539 0.371 20.923 1.00 91.88 79 PHE A O 1
ATOM 612 N N . GLU A 1 80 ? -4.736 1.256 22.969 1.00 92.81 80 GLU A N 1
ATOM 613 C CA . GLU A 1 80 ? -4.933 -0.017 23.667 1.00 92.81 80 GLU A CA 1
ATOM 614 C C . GLU A 1 80 ? -6.177 -0.751 23.158 1.00 92.81 80 GLU A C 1
ATOM 616 O O . GLU A 1 80 ? -6.124 -1.953 22.889 1.00 92.81 80 GLU A O 1
ATOM 621 N N . MET A 1 81 ? -7.291 -0.040 22.965 1.00 93.69 81 MET A N 1
ATOM 622 C CA . MET A 1 81 ? -8.498 -0.608 22.367 1.00 93.69 81 MET A CA 1
ATOM 623 C C . MET A 1 81 ? -8.239 -1.076 20.928 1.00 93.69 81 MET A C 1
ATOM 625 O O . MET A 1 81 ? -8.490 -2.237 20.607 1.00 93.69 81 MET A O 1
ATOM 629 N N . LEU A 1 82 ? -7.707 -0.204 20.071 1.00 92.25 82 LEU A N 1
ATOM 630 C CA . LEU A 1 82 ? -7.496 -0.493 18.650 1.00 92.25 82 LEU A CA 1
ATOM 631 C C . LEU A 1 82 ? -6.434 -1.561 18.393 1.00 92.25 82 LEU A C 1
ATOM 633 O O . LEU A 1 82 ? -6.532 -2.275 17.400 1.00 92.25 82 LEU A O 1
ATOM 637 N N . SER A 1 83 ? -5.466 -1.725 19.295 1.00 90.44 83 SER A N 1
ATOM 638 C CA . SER A 1 83 ? -4.425 -2.756 19.191 1.00 90.44 83 SER A CA 1
ATOM 639 C C . SER A 1 83 ? -4.982 -4.184 19.156 1.00 90.44 83 SER A C 1
ATOM 641 O O . SER A 1 83 ? -4.303 -5.098 18.694 1.00 90.44 83 SER A O 1
ATOM 643 N N . LYS A 1 84 ? -6.228 -4.371 19.610 1.00 90.12 84 LYS A N 1
ATOM 644 C CA . LYS A 1 84 ? -6.943 -5.654 19.622 1.00 90.12 84 LYS A CA 1
ATOM 645 C C . LYS A 1 84 ? -7.558 -6.007 18.269 1.00 90.12 84 LYS A C 1
ATOM 647 O O . LYS A 1 84 ? -7.985 -7.146 18.083 1.00 90.12 84 LYS A O 1
ATOM 652 N N . LEU A 1 85 ? -7.677 -5.046 17.352 1.00 89.56 85 LEU A N 1
ATOM 653 C CA . LEU A 1 85 ? -8.291 -5.286 16.053 1.00 89.56 85 LEU A CA 1
ATOM 654 C C . LEU A 1 85 ? -7.320 -5.964 15.083 1.00 89.56 85 LEU A C 1
ATOM 656 O O . LEU A 1 85 ? -6.125 -5.649 15.083 1.00 89.56 85 LEU A O 1
ATOM 660 N N . PRO A 1 86 ? -7.836 -6.838 14.200 1.00 76.75 86 PRO A N 1
ATOM 661 C CA . PRO A 1 86 ? -7.067 -7.385 13.099 1.00 76.75 86 PRO A CA 1
ATOM 662 C C . PRO A 1 86 ? -6.589 -6.231 12.220 1.00 76.75 86 PRO A C 1
ATOM 664 O O . PRO A 1 86 ? -7.369 -5.543 11.562 1.00 76.75 86 PRO A O 1
ATOM 667 N N . SER A 1 87 ? -5.283 -6.003 12.236 1.00 76.69 87 SER A N 1
ATOM 668 C CA . SER A 1 87 ? -4.631 -4.978 11.437 1.00 76.69 87 SER A CA 1
ATOM 669 C C . SER A 1 87 ? -3.354 -5.546 10.846 1.00 76.69 87 SER A C 1
ATOM 671 O O . SER A 1 87 ? -2.649 -6.344 11.466 1.00 76.69 87 SER A O 1
ATOM 673 N N . THR A 1 88 ? -3.043 -5.139 9.620 1.00 72.50 88 THR A N 1
ATOM 674 C CA . THR A 1 88 ? -1.708 -5.361 9.079 1.00 72.50 88 THR A CA 1
ATOM 675 C C . THR A 1 88 ? -0.847 -4.182 9.487 1.00 72.50 88 THR A C 1
ATOM 677 O O . THR A 1 88 ? -1.153 -3.040 9.137 1.00 72.50 88 THR A O 1
ATOM 680 N N . LYS A 1 89 ? 0.235 -4.435 10.229 1.00 70.94 89 LYS A N 1
ATOM 681 C CA . LYS A 1 89 ? 1.170 -3.363 10.565 1.00 70.94 89 LYS A CA 1
ATOM 682 C C . LYS A 1 89 ? 1.751 -2.822 9.267 1.00 70.94 89 LYS A C 1
ATOM 684 O O . LYS A 1 89 ? 2.321 -3.571 8.474 1.00 70.94 89 LYS A O 1
ATOM 689 N N . VAL A 1 90 ? 1.648 -1.510 9.073 1.00 72.62 90 VAL A N 1
ATOM 690 C CA . VAL A 1 90 ? 2.263 -0.841 7.919 1.00 72.62 90 VAL A CA 1
ATOM 691 C C . VAL A 1 90 ? 3.759 -1.141 7.879 1.00 72.62 90 VAL A C 1
ATOM 693 O O . VAL A 1 90 ? 4.296 -1.376 6.810 1.00 72.62 90 VAL A O 1
ATOM 696 N N . SER A 1 91 ? 4.423 -1.241 9.032 1.00 69.38 91 SER A N 1
ATOM 697 C CA . SER A 1 91 ? 5.829 -1.647 9.107 1.00 69.38 91 SER A CA 1
ATOM 698 C C . SER A 1 91 ? 6.090 -3.066 8.595 1.00 69.38 91 SER A C 1
ATOM 700 O O . SER A 1 91 ? 7.138 -3.293 8.003 1.00 69.38 91 SER A O 1
ATOM 702 N N . ASP A 1 92 ? 5.168 -4.011 8.776 1.00 70.12 92 ASP A N 1
ATOM 703 C CA . ASP A 1 92 ? 5.318 -5.375 8.258 1.00 70.12 92 ASP A CA 1
ATOM 704 C C . ASP A 1 92 ? 5.068 -5.415 6.745 1.00 70.12 92 ASP A C 1
ATOM 706 O O . ASP A 1 92 ? 5.802 -6.090 6.024 1.00 70.12 92 ASP A O 1
ATOM 710 N N . LEU A 1 93 ? 4.106 -4.627 6.243 1.00 64.38 93 LEU A N 1
ATOM 711 C CA . LEU A 1 93 ? 3.943 -4.394 4.803 1.00 64.38 93 LEU A CA 1
ATOM 712 C C . LEU A 1 93 ? 5.210 -3.773 4.218 1.00 64.38 93 LEU A C 1
ATOM 714 O O . LEU A 1 93 ? 5.749 -4.282 3.242 1.00 64.38 93 LEU A O 1
ATOM 718 N N . LEU A 1 94 ? 5.726 -2.718 4.844 1.00 65.56 94 LEU A N 1
ATOM 719 C CA . LEU A 1 94 ? 6.954 -2.06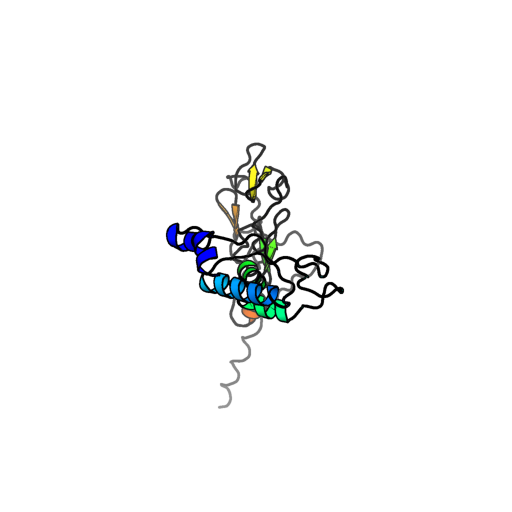5 4.418 1.00 65.56 94 LEU A CA 1
ATOM 720 C C . LEU A 1 94 ? 8.132 -3.029 4.469 1.00 65.56 94 LEU A C 1
ATOM 722 O O . LEU A 1 94 ? 8.879 -3.064 3.518 1.00 65.56 94 LEU A O 1
ATOM 726 N N . LYS A 1 95 ? 8.297 -3.874 5.487 1.00 66.25 95 LYS A N 1
ATOM 727 C CA . LYS A 1 95 ? 9.381 -4.873 5.497 1.00 66.25 95 LYS A CA 1
ATOM 728 C C . LYS A 1 95 ? 9.233 -5.901 4.379 1.00 66.25 95 LYS A C 1
ATOM 730 O O . LYS A 1 95 ? 10.213 -6.222 3.717 1.00 66.25 95 LYS A O 1
ATOM 735 N N . LYS A 1 96 ? 8.014 -6.397 4.155 1.00 62.56 96 LYS A N 1
ATOM 736 C CA . LYS A 1 96 ? 7.722 -7.392 3.117 1.00 62.56 96 LYS A CA 1
ATOM 737 C C . LYS A 1 96 ? 7.932 -6.840 1.708 1.00 62.56 96 LYS A C 1
ATOM 739 O O . LYS A 1 96 ? 8.421 -7.566 0.853 1.00 62.56 96 LYS A O 1
ATOM 744 N N . TYR A 1 97 ? 7.536 -5.593 1.466 1.00 60.66 97 TYR A N 1
ATOM 745 C CA . TYR A 1 97 ? 7.608 -4.974 0.145 1.00 60.66 97 TYR A CA 1
ATOM 746 C C . TYR A 1 97 ? 8.851 -4.112 -0.059 1.00 60.66 97 TYR A C 1
ATOM 748 O O . TYR A 1 97 ? 9.210 -3.891 -1.202 1.00 60.66 97 TYR A O 1
ATOM 756 N N . ALA A 1 98 ? 9.525 -3.636 0.987 1.00 61.97 98 ALA A N 1
ATOM 757 C CA . ALA A 1 98 ? 10.803 -2.941 0.847 1.00 61.97 98 ALA A CA 1
ATOM 758 C C . ALA A 1 98 ? 11.934 -3.928 0.581 1.00 61.97 98 ALA A C 1
ATOM 760 O O . ALA A 1 98 ? 12.846 -3.555 -0.139 1.00 61.97 98 ALA A O 1
ATOM 761 N N . ALA A 1 99 ? 11.852 -5.166 1.093 1.00 71.81 99 ALA A N 1
ATOM 762 C CA . ALA A 1 99 ? 12.769 -6.237 0.721 1.00 71.81 99 ALA A CA 1
ATOM 763 C C . ALA A 1 99 ? 12.673 -6.487 -0.789 1.00 71.81 99 ALA A C 1
ATOM 765 O O . ALA A 1 99 ? 11.660 -6.980 -1.289 1.00 71.81 99 ALA A O 1
ATOM 766 N N . CYS A 1 100 ? 13.704 -6.100 -1.529 1.00 69.94 100 CYS A N 1
ATOM 767 C CA . CYS A 1 100 ? 13.746 -6.291 -2.970 1.00 69.94 100 CYS A CA 1
ATOM 768 C C . CYS A 1 100 ? 13.543 -7.774 -3.345 1.00 69.94 100 CYS A C 1
ATOM 770 O O . CYS A 1 100 ? 14.133 -8.679 -2.759 1.00 69.94 100 CYS A O 1
ATOM 772 N N . THR A 1 101 ? 12.708 -8.032 -4.347 1.00 59.84 101 THR A N 1
ATOM 773 C CA . THR A 1 101 ? 12.776 -9.279 -5.125 1.00 59.84 101 THR A CA 1
ATOM 774 C C . THR A 1 101 ? 13.862 -9.112 -6.186 1.00 59.84 101 THR A C 1
ATOM 776 O O . THR A 1 101 ? 14.058 -7.979 -6.617 1.00 59.84 101 THR A O 1
ATOM 779 N N . ASP A 1 102 ? 14.549 -10.189 -6.590 1.00 54.78 102 ASP A N 1
ATOM 780 C CA . ASP A 1 102 ? 15.784 -10.291 -7.410 1.00 54.78 102 ASP A CA 1
ATOM 781 C C . ASP A 1 102 ? 16.133 -9.157 -8.412 1.00 54.78 102 ASP A C 1
ATOM 783 O O . ASP A 1 102 ? 17.305 -8.956 -8.725 1.00 54.78 102 ASP A O 1
ATOM 787 N N . SER A 1 103 ? 15.171 -8.384 -8.937 1.00 63.56 103 SER A N 1
ATOM 788 C CA . SER A 1 103 ? 15.415 -7.175 -9.751 1.00 63.56 103 SER A CA 1
ATOM 789 C C . SER A 1 103 ? 14.336 -6.077 -9.642 1.00 63.56 103 SER A C 1
ATOM 791 O O . SER A 1 103 ? 14.073 -5.395 -10.629 1.00 63.56 103 SER A O 1
ATOM 793 N N . CYS A 1 104 ? 13.653 -5.908 -8.500 1.00 74.44 104 CYS A N 1
ATOM 794 C CA . CYS A 1 104 ? 12.655 -4.839 -8.293 1.00 74.44 104 CYS A CA 1
ATOM 795 C C . CYS A 1 104 ? 11.633 -4.756 -9.441 1.00 74.44 104 CYS A C 1
ATOM 797 O O . CYS A 1 104 ? 11.532 -3.749 -10.143 1.00 74.44 104 CYS A O 1
ATOM 799 N N . LYS A 1 105 ? 10.979 -5.895 -9.724 1.00 76.69 105 LYS A N 1
ATOM 800 C CA . LYS A 1 105 ? 10.029 -6.100 -10.842 1.00 76.69 105 LYS A CA 1
ATOM 801 C C . LYS A 1 105 ? 10.567 -5.780 -12.249 1.00 76.69 105 LYS A C 1
ATOM 803 O O . LYS A 1 105 ? 9.786 -5.748 -13.198 1.00 76.69 105 LYS A O 1
ATOM 808 N N . GLY A 1 106 ? 11.881 -5.620 -12.397 1.00 72.50 106 GLY A N 1
ATOM 809 C CA . GLY A 1 106 ? 12.546 -5.213 -13.635 1.00 72.50 106 GLY A CA 1
ATOM 810 C C . GLY A 1 106 ? 12.563 -3.696 -13.851 1.00 72.50 106 GLY A C 1
ATOM 811 O O . GLY A 1 106 ? 12.884 -3.245 -14.947 1.00 72.50 106 GLY A O 1
ATOM 812 N N . TYR A 1 107 ? 12.198 -2.909 -12.840 1.00 77.50 107 TYR A N 1
ATOM 813 C CA . TYR A 1 107 ? 12.048 -1.452 -12.917 1.00 77.50 107 TYR A CA 1
ATOM 814 C C . TYR A 1 107 ? 12.998 -0.705 -11.972 1.00 77.50 107 TYR A C 1
ATOM 816 O O . TYR A 1 107 ? 12.889 0.508 -11.801 1.00 77.50 107 TYR A O 1
ATOM 824 N N . GLY A 1 108 ? 13.925 -1.414 -11.330 1.00 75.44 108 GLY A N 1
ATOM 825 C CA . GLY A 1 108 ? 14.894 -0.834 -10.412 1.00 75.44 108 GLY A CA 1
ATOM 826 C C . GLY A 1 108 ? 16.014 -1.800 -10.062 1.00 75.44 108 GLY A C 1
ATOM 827 O O . GLY A 1 108 ? 16.078 -2.923 -10.560 1.00 75.44 108 GLY A O 1
ATOM 828 N N . ARG A 1 109 ? 16.913 -1.359 -9.186 1.00 70.00 109 ARG A N 1
ATOM 829 C CA . ARG A 1 109 ? 17.992 -2.173 -8.620 1.00 70.00 109 ARG A CA 1
ATOM 830 C C . ARG A 1 109 ? 17.754 -2.418 -7.138 1.00 70.00 109 ARG A C 1
ATOM 832 O O . ARG A 1 109 ? 17.264 -1.535 -6.445 1.00 70.00 109 ARG A O 1
ATOM 839 N N . CYS A 1 110 ? 18.151 -3.589 -6.653 1.00 73.12 110 CYS A N 1
ATOM 840 C CA . CYS A 1 110 ? 18.205 -3.819 -5.219 1.00 73.12 110 CYS A CA 1
ATOM 841 C C . CYS A 1 110 ? 19.508 -3.269 -4.632 1.00 73.12 110 CYS A C 1
ATOM 843 O O . CYS A 1 110 ? 20.590 -3.730 -4.989 1.00 73.12 110 CYS A O 1
ATOM 845 N N . VAL A 1 111 ? 19.409 -2.320 -3.709 1.00 73.31 111 VAL A N 1
ATOM 846 C CA . VAL A 1 111 ? 20.527 -1.733 -2.970 1.00 73.31 111 VAL A CA 1
ATOM 847 C C . VAL A 1 111 ? 20.217 -1.864 -1.487 1.00 73.31 111 VAL A C 1
ATOM 849 O O . VAL A 1 111 ? 19.183 -1.396 -1.027 1.00 73.31 111 VAL A O 1
ATOM 852 N N . GLU A 1 112 ? 21.086 -2.560 -0.749 1.00 73.44 112 GLU A N 1
ATOM 853 C CA . GLU A 1 112 ? 20.944 -2.758 0.707 1.00 73.44 112 GLU A CA 1
ATOM 854 C C . GLU A 1 112 ? 19.567 -3.313 1.126 1.00 73.44 112 GLU A C 1
ATOM 856 O O . GLU A 1 112 ? 18.991 -2.949 2.149 1.00 73.44 112 GLU A O 1
ATOM 861 N N . GLY A 1 113 ? 19.022 -4.214 0.304 1.00 74.19 113 GLY A N 1
ATOM 862 C CA . GLY A 1 113 ? 17.721 -4.831 0.540 1.00 74.19 113 GLY A CA 1
ATOM 863 C C . GLY A 1 113 ? 16.528 -3.956 0.163 1.00 74.19 113 GLY A C 1
ATOM 864 O O . GLY A 1 113 ? 15.412 -4.398 0.394 1.00 74.19 113 GLY A O 1
ATOM 865 N N . GLN A 1 114 ? 16.731 -2.776 -0.431 1.00 79.38 114 GLN A N 1
ATOM 866 C CA . GLN A 1 114 ? 15.681 -1.861 -0.884 1.00 79.38 114 GLN A CA 1
ATOM 867 C C . GLN A 1 114 ? 15.754 -1.592 -2.385 1.00 79.38 114 GLN A C 1
ATOM 869 O O . GLN A 1 114 ? 16.821 -1.639 -2.992 1.00 79.38 114 GLN A O 1
ATOM 874 N N . CYS A 1 115 ? 14.611 -1.309 -3.002 1.00 79.19 115 CYS A N 1
ATOM 875 C CA . CYS A 1 115 ? 14.557 -0.992 -4.421 1.00 79.19 115 CYS A CA 1
ATOM 876 C C . CYS A 1 115 ? 14.857 0.483 -4.703 1.00 79.19 115 CYS A C 1
ATOM 878 O O . CYS A 1 115 ? 14.175 1.377 -4.211 1.00 79.19 115 CYS A O 1
ATOM 880 N N . GLU A 1 116 ? 15.841 0.726 -5.562 1.00 81.12 116 GLU A N 1
ATOM 881 C CA . GLU A 1 116 ? 16.104 2.022 -6.176 1.00 81.12 116 GLU A CA 1
ATOM 882 C C . GLU A 1 116 ? 15.635 1.992 -7.633 1.00 81.12 116 GLU A C 1
ATOM 884 O O . GLU A 1 116 ? 16.187 1.271 -8.471 1.00 81.12 116 GLU A O 1
ATOM 889 N N . CYS A 1 117 ? 14.586 2.753 -7.925 1.00 83.69 117 CYS A N 1
ATOM 890 C CA . CYS A 1 117 ? 13.868 2.664 -9.189 1.00 83.69 117 CYS A CA 1
ATOM 891 C C . CYS A 1 117 ? 14.547 3.416 -10.328 1.00 83.69 117 CYS A C 1
ATOM 893 O O . CYS A 1 117 ? 15.192 4.447 -10.136 1.00 83.69 117 CYS A O 1
ATOM 895 N N . TYR A 1 118 ? 14.387 2.888 -11.540 1.00 81.75 118 TYR A N 1
ATOM 896 C CA . TYR A 1 118 ? 14.748 3.597 -12.758 1.00 81.75 118 TYR A CA 1
ATOM 897 C C . TYR A 1 118 ? 13.818 4.793 -12.966 1.00 81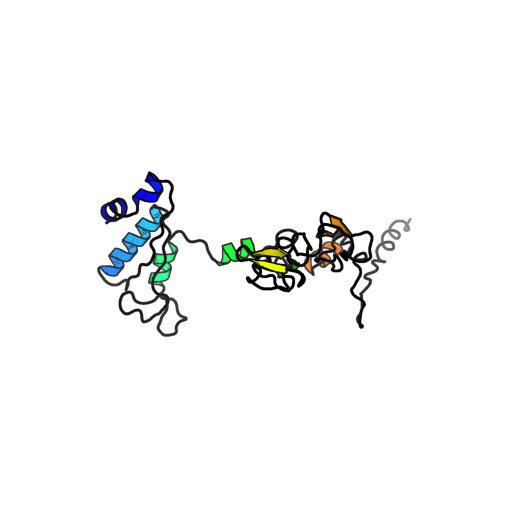.75 118 TYR A C 1
ATOM 899 O O . TYR A 1 118 ? 12.732 4.875 -12.394 1.00 81.75 118 TYR A O 1
ATOM 907 N N . ALA A 1 119 ? 14.263 5.750 -13.777 1.00 81.44 119 ALA A N 1
ATOM 908 C CA . ALA A 1 119 ? 13.537 6.997 -13.955 1.00 81.44 119 ALA A CA 1
ATOM 909 C C . ALA A 1 119 ? 12.111 6.761 -14.488 1.00 81.44 119 ALA A C 1
ATOM 911 O O . ALA A 1 119 ? 11.901 5.942 -15.381 1.00 81.44 119 ALA A O 1
ATOM 912 N N . GLY A 1 120 ? 11.141 7.470 -13.909 1.00 87.75 120 GLY A N 1
ATOM 913 C CA . GLY A 1 120 ? 9.712 7.295 -14.194 1.00 87.75 120 GLY A CA 1
ATOM 914 C C . GLY A 1 120 ? 9.046 6.114 -13.472 1.00 87.75 120 GLY A C 1
ATOM 915 O O . GLY A 1 120 ? 7.826 5.971 -13.543 1.00 87.75 120 GLY A O 1
ATOM 916 N N . TRP A 1 121 ? 9.810 5.297 -12.737 1.00 90.88 121 TRP A N 1
ATOM 917 C CA . TRP A 1 121 ? 9.301 4.198 -11.916 1.00 90.88 121 TRP A CA 1
ATOM 918 C C . TRP A 1 121 ? 9.462 4.489 -10.420 1.00 90.88 121 TRP A C 1
ATOM 920 O O . TRP A 1 121 ? 10.336 5.235 -9.982 1.00 90.88 121 TRP A O 1
ATOM 930 N N . SER A 1 122 ? 8.578 3.908 -9.619 1.00 91.00 122 SER A N 1
ATOM 931 C CA . SER A 1 122 ? 8.424 4.153 -8.188 1.00 91.00 122 SER A CA 1
ATOM 932 C C . SER A 1 122 ? 7.688 2.986 -7.527 1.00 91.00 122 SER A C 1
ATOM 934 O O . SER A 1 122 ? 7.262 2.046 -8.195 1.00 91.00 122 SER A O 1
ATOM 936 N N . GLY A 1 123 ? 7.524 3.043 -6.209 1.00 86.38 123 GLY A N 1
ATOM 937 C CA . GLY A 1 123 ? 6.941 1.955 -5.434 1.00 86.38 123 GLY A CA 1
ATOM 938 C C . GLY A 1 123 ? 8.010 1.088 -4.772 1.00 86.38 123 GLY A C 1
ATOM 939 O O . GLY A 1 123 ? 9.192 1.169 -5.111 1.00 86.38 123 GLY A O 1
ATOM 940 N N . PRO A 1 124 ? 7.613 0.281 -3.782 1.00 83.00 124 PRO A N 1
ATOM 941 C CA . PRO A 1 124 ? 8.544 -0.476 -2.954 1.00 83.00 124 PRO A CA 1
ATOM 942 C C . PRO A 1 124 ? 9.272 -1.584 -3.738 1.00 83.00 124 PRO A C 1
ATOM 944 O O . PRO A 1 124 ? 10.339 -2.028 -3.324 1.00 83.00 124 PRO A O 1
ATOM 947 N N . GLN A 1 125 ? 8.739 -1.986 -4.894 1.00 82.56 125 GLN A N 1
ATOM 948 C CA . GLN A 1 125 ? 9.360 -2.891 -5.857 1.00 82.56 125 GLN A CA 1
ATOM 949 C C . GLN A 1 125 ? 9.477 -2.256 -7.250 1.00 82.56 125 GLN A C 1
ATOM 951 O O . GLN A 1 125 ? 9.575 -2.983 -8.235 1.00 82.56 125 GLN A O 1
ATOM 956 N N . CYS A 1 126 ? 9.458 -0.924 -7.345 1.00 83.94 126 CYS A N 1
ATOM 957 C CA . CYS A 1 126 ? 9.498 -0.167 -8.599 1.00 83.94 126 CYS A CA 1
ATOM 958 C C . CYS A 1 126 ? 8.362 -0.473 -9.587 1.00 83.94 126 CYS A C 1
ATOM 960 O O . CYS A 1 126 ? 8.481 -0.251 -10.780 1.00 83.94 126 CYS A O 1
ATOM 962 N N . GLU A 1 127 ? 7.234 -0.972 -9.104 1.00 87.44 127 GLU A N 1
ATOM 963 C CA . GLU A 1 127 ? 6.102 -1.441 -9.897 1.00 87.44 127 GLU A CA 1
ATOM 964 C C . GLU A 1 127 ? 5.143 -0.341 -10.378 1.00 87.44 127 GLU A C 1
ATOM 966 O O . GLU A 1 127 ? 4.153 -0.644 -11.043 1.00 87.44 127 GLU A O 1
ATOM 971 N N . ILE A 1 128 ? 5.398 0.919 -10.026 1.00 92.12 128 ILE A N 1
ATOM 972 C CA . ILE A 1 128 ? 4.495 2.045 -10.272 1.00 92.12 128 ILE A CA 1
ATOM 973 C C . ILE A 1 128 ? 5.162 3.049 -11.205 1.00 92.12 128 ILE A C 1
ATOM 975 O O . ILE A 1 128 ? 6.171 3.646 -10.842 1.00 92.12 128 ILE A O 1
ATOM 979 N N . CYS A 1 129 ? 4.546 3.320 -12.350 1.00 94.31 129 CYS A N 1
ATOM 980 C CA . CYS A 1 129 ? 4.822 4.525 -13.126 1.00 94.31 129 CYS A CA 1
ATOM 981 C C . CYS A 1 129 ? 3.602 5.453 -13.084 1.00 94.31 129 CYS A C 1
ATOM 983 O O . CYS A 1 129 ? 2.463 5.006 -12.926 1.00 94.31 129 CYS A O 1
ATOM 985 N N . THR A 1 130 ? 3.830 6.762 -13.17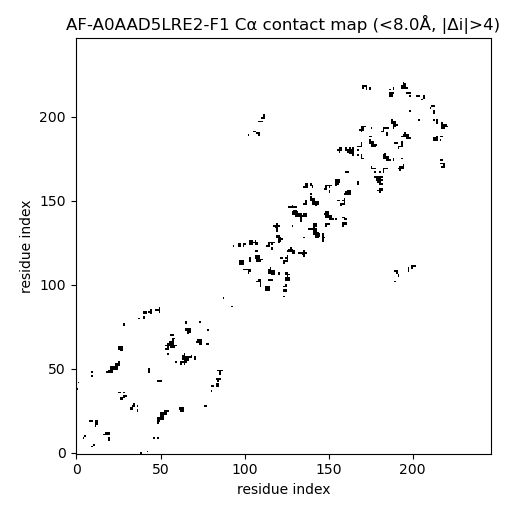7 1.00 96.00 130 THR A N 1
ATOM 986 C CA . THR A 1 130 ? 2.725 7.730 -13.161 1.00 96.00 130 THR A CA 1
ATOM 987 C C . THR A 1 130 ? 2.028 7.728 -14.522 1.00 96.00 130 THR A C 1
ATOM 989 O O . THR A 1 130 ? 2.711 7.854 -15.537 1.00 96.00 130 THR A O 1
ATOM 992 N N . PRO A 1 131 ? 0.687 7.637 -14.600 1.00 96.81 131 PRO A N 1
ATOM 993 C CA . PRO A 1 131 ? -0.008 7.672 -15.882 1.00 96.81 131 PRO A CA 1
ATOM 994 C C . PRO A 1 131 ? 0.336 8.929 -16.693 1.00 96.81 131 PRO A C 1
ATOM 996 O O . PRO A 1 131 ? 0.247 10.046 -16.186 1.00 96.81 131 PRO A O 1
ATOM 999 N N . GLY A 1 132 ? 0.710 8.738 -17.957 1.00 95.44 132 GLY A N 1
ATOM 1000 C CA . GLY A 1 132 ? 1.180 9.795 -18.855 1.00 95.44 132 GLY A CA 1
ATOM 1001 C C . GLY A 1 132 ? 2.686 10.071 -18.800 1.00 95.44 132 GLY A C 1
ATOM 1002 O O . GLY A 1 132 ? 3.179 10.803 -19.653 1.00 95.44 132 GLY A O 1
ATOM 1003 N N . ASP A 1 133 ? 3.430 9.477 -17.862 1.00 94.81 133 ASP A N 1
ATOM 1004 C CA . ASP A 1 133 ? 4.889 9.582 -17.826 1.00 94.81 133 ASP A CA 1
ATOM 1005 C C . ASP A 1 133 ? 5.499 8.854 -19.034 1.00 94.81 133 ASP A C 1
ATOM 1007 O O . ASP A 1 133 ? 5.337 7.639 -19.203 1.00 94.81 133 ASP A O 1
ATOM 1011 N N . ALA A 1 134 ? 6.165 9.618 -19.900 1.00 92.50 134 ALA A N 1
ATOM 1012 C CA . ALA A 1 134 ? 6.835 9.100 -21.084 1.00 92.50 134 ALA A CA 1
ATOM 1013 C C . ALA A 1 134 ? 8.236 8.556 -20.766 1.00 92.50 134 ALA A C 1
ATOM 1015 O O . ALA A 1 134 ? 8.701 7.625 -21.426 1.00 92.50 134 ALA A O 1
ATOM 1016 N N . GLN A 1 135 ? 8.896 9.070 -19.724 1.00 88.38 135 GLN A N 1
ATOM 1017 C CA . GLN A 1 135 ? 10.247 8.665 -19.344 1.00 88.38 135 GLN A CA 1
ATOM 1018 C C . GLN A 1 135 ? 10.274 7.210 -18.868 1.00 88.38 135 GLN A C 1
ATOM 1020 O O . GLN A 1 135 ? 11.186 6.467 -19.230 1.00 88.38 135 GLN A O 1
ATOM 1025 N N . ALA A 1 136 ? 9.226 6.777 -18.160 1.00 89.19 136 ALA A N 1
ATOM 1026 C CA . ALA A 1 136 ? 9.028 5.382 -17.760 1.00 89.19 136 ALA A CA 1
ATOM 1027 C C . ALA A 1 136 ? 9.023 4.397 -18.951 1.00 89.19 136 ALA A C 1
ATOM 1029 O O . ALA A 1 136 ? 9.344 3.218 -18.783 1.00 89.19 136 ALA A O 1
ATOM 1030 N N . CYS A 1 137 ? 8.681 4.891 -20.147 1.00 89.38 137 CYS A N 1
ATOM 1031 C CA . CYS A 1 137 ? 8.493 4.136 -21.385 1.00 89.38 137 CYS A CA 1
ATOM 1032 C C . CYS A 1 137 ? 9.468 4.582 -22.491 1.00 89.38 137 CYS A C 1
ATOM 1034 O O . CYS A 1 137 ? 9.103 4.640 -23.667 1.00 89.38 137 CYS A O 1
ATOM 1036 N N . ASN A 1 138 ? 10.698 4.950 -22.106 1.00 80.75 138 ASN A N 1
ATOM 1037 C CA . ASN A 1 138 ? 11.787 5.373 -23.002 1.00 80.75 138 ASN A CA 1
ATOM 1038 C C . ASN A 1 138 ? 11.434 6.535 -23.947 1.00 80.75 138 ASN A C 1
ATOM 1040 O O . ASN A 1 138 ? 12.008 6.662 -25.026 1.00 80.75 138 ASN A O 1
ATOM 1044 N N . ASN A 1 139 ? 10.481 7.386 -23.563 1.00 88.94 139 ASN A N 1
ATOM 1045 C CA . ASN A 1 139 ? 9.920 8.462 -24.386 1.00 88.94 139 ASN A CA 1
ATOM 1046 C C . ASN A 1 139 ? 9.342 7.994 -25.736 1.00 88.94 139 ASN A C 1
ATOM 1048 O O . ASN A 1 139 ? 9.076 8.811 -26.614 1.00 88.94 139 ASN A O 1
ATOM 1052 N N . ALA A 1 140 ? 9.128 6.689 -25.894 1.00 89.81 140 ALA A N 1
ATOM 1053 C CA . ALA A 1 140 ? 8.570 6.058 -27.084 1.00 89.81 140 ALA A CA 1
ATOM 1054 C C . ALA A 1 140 ? 7.183 5.450 -26.799 1.00 89.81 140 ALA A C 1
ATOM 1056 O O . ALA A 1 140 ? 6.652 4.640 -27.558 1.00 89.81 140 ALA A O 1
ATOM 1057 N N . GLY A 1 141 ? 6.596 5.841 -25.672 1.00 93.12 141 GLY A N 1
ATOM 1058 C CA . GLY A 1 141 ? 5.276 5.458 -25.217 1.00 93.12 141 GLY A CA 1
ATOM 1059 C C . GLY A 1 141 ? 4.886 6.253 -23.979 1.00 93.12 141 GLY A C 1
ATOM 1060 O O . GLY A 1 141 ? 5.629 7.122 -23.524 1.00 93.12 141 GLY A O 1
ATOM 1061 N N . THR A 1 142 ? 3.725 5.934 -23.418 1.00 95.88 142 THR A N 1
ATOM 1062 C CA . THR A 1 142 ? 3.205 6.568 -22.202 1.00 95.88 142 THR A CA 1
ATOM 1063 C C . THR A 1 142 ? 2.756 5.527 -21.188 1.00 95.88 142 THR A C 1
ATOM 1065 O O . THR A 1 142 ? 2.075 4.551 -21.530 1.00 95.88 142 THR A O 1
ATOM 1068 N N . CYS A 1 143 ? 3.110 5.746 -19.922 1.00 96.25 143 CYS A N 1
ATOM 1069 C CA . CYS A 1 143 ? 2.638 4.909 -18.828 1.00 96.25 143 CYS A CA 1
ATOM 1070 C C . CYS A 1 143 ? 1.104 4.980 -18.701 1.00 96.25 143 CYS A C 1
ATOM 1072 O O . CYS A 1 143 ? 0.499 6.051 -18.805 1.00 96.25 143 CYS A O 1
ATOM 1074 N N . GLN A 1 144 ? 0.465 3.834 -18.489 1.00 96.88 144 GLN A N 1
ATOM 1075 C CA . GLN A 1 144 ? -0.980 3.676 -18.342 1.00 96.88 144 GLN A CA 1
ATOM 1076 C C . GLN A 1 144 ? -1.387 3.532 -16.867 1.00 96.88 144 GLN A C 1
ATOM 1078 O O . GLN A 1 144 ? -0.558 3.408 -15.971 1.00 96.88 144 GLN A O 1
ATOM 1083 N N . LYS A 1 145 ? -2.700 3.548 -16.599 1.00 94.50 145 LYS A N 1
ATOM 1084 C CA . LYS A 1 145 ? -3.260 3.472 -15.233 1.00 94.50 145 LYS A CA 1
ATOM 1085 C C . LYS A 1 145 ? -2.936 2.177 -14.484 1.00 94.50 145 LYS A C 1
ATOM 1087 O O . LYS A 1 145 ? -3.037 2.153 -13.264 1.00 94.50 145 LYS A O 1
ATOM 1092 N N . ASP A 1 146 ? -2.596 1.118 -15.204 1.00 92.19 146 ASP A N 1
ATOM 1093 C CA . ASP A 1 146 ? -2.217 -0.189 -14.669 1.00 92.19 146 ASP A CA 1
ATOM 1094 C C . ASP A 1 146 ? -0.693 -0.357 -14.517 1.00 92.19 146 ASP A C 1
ATOM 1096 O O . ASP A 1 146 ? -0.218 -1.474 -14.317 1.00 92.19 146 ASP A O 1
ATOM 1100 N N . SER A 1 147 ? 0.072 0.739 -14.607 1.00 93.06 147 SER A N 1
ATOM 1101 C CA . SER A 1 147 ? 1.540 0.745 -14.560 1.00 93.06 147 SER A CA 1
ATOM 1102 C C . SER A 1 147 ? 2.194 -0.085 -15.674 1.00 93.06 147 SER A C 1
ATOM 1104 O O . SER A 1 147 ? 3.219 -0.741 -15.470 1.00 93.06 147 SER A O 1
ATOM 1106 N N . THR A 1 148 ? 1.603 -0.063 -16.871 1.00 90.62 148 THR A N 1
ATOM 1107 C CA . THR A 1 148 ? 2.186 -0.635 -18.093 1.00 90.62 148 THR A CA 1
ATOM 1108 C C . THR A 1 148 ? 2.460 0.442 -19.138 1.00 90.62 148 THR A C 1
ATOM 1110 O O . THR A 1 148 ? 1.846 1.509 -19.132 1.00 90.62 148 THR A O 1
ATOM 1113 N N . CYS A 1 149 ? 3.394 0.184 -20.051 1.00 91.31 149 CYS A N 1
ATOM 1114 C CA . CYS A 1 149 ? 3.696 1.113 -21.132 1.00 91.31 149 CYS A CA 1
ATOM 1115 C C . CYS A 1 149 ? 2.807 0.864 -22.351 1.00 91.31 149 CYS A C 1
ATOM 1117 O O . CYS A 1 149 ? 2.798 -0.229 -22.920 1.00 91.31 149 CYS A O 1
ATOM 1119 N N . LYS A 1 150 ? 2.110 1.910 -22.804 1.00 95.50 150 LYS A N 1
ATOM 1120 C CA . LYS A 1 150 ? 1.496 1.943 -24.132 1.00 95.50 150 LYS A CA 1
ATOM 1121 C C . LYS A 1 150 ? 2.489 2.540 -25.115 1.00 95.50 150 LYS A C 1
ATOM 1123 O O . LYS A 1 150 ? 2.780 3.731 -25.049 1.00 95.50 150 LYS A O 1
ATOM 1128 N N . CYS A 1 151 ? 2.974 1.714 -26.028 1.00 92.44 151 CYS A N 1
ATOM 1129 C CA . CYS A 1 151 ? 3.981 2.122 -26.994 1.00 92.44 151 CYS A CA 1
ATOM 1130 C C . CYS A 1 151 ? 3.394 2.859 -28.195 1.00 92.44 151 CYS A C 1
ATOM 1132 O O . CYS A 1 151 ? 2.282 2.574 -28.646 1.00 92.44 151 CYS A O 1
ATOM 1134 N N . GLU A 1 152 ? 4.163 3.818 -28.698 1.00 91.56 152 GLU A N 1
ATOM 1135 C CA . GLU A 1 152 ? 3.842 4.667 -29.841 1.00 91.56 152 GLU A CA 1
ATOM 1136 C C . GLU A 1 152 ? 4.857 4.425 -30.970 1.00 91.56 152 GLU A C 1
ATOM 1138 O O . GLU A 1 152 ? 5.754 3.602 -30.845 1.00 91.56 152 GLU A O 1
ATOM 1143 N N . PHE A 1 153 ? 4.691 5.064 -32.131 1.00 86.62 153 PHE A N 1
ATOM 1144 C CA . PHE A 1 153 ? 5.651 4.986 -3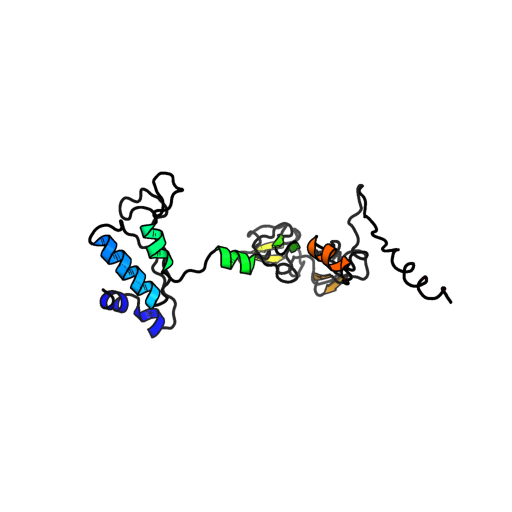3.254 1.00 86.62 153 PHE A CA 1
ATOM 1145 C C . PHE A 1 153 ? 6.007 3.568 -33.752 1.00 86.62 153 PHE A C 1
ATOM 1147 O O . PHE A 1 153 ? 7.038 3.368 -34.388 1.00 86.62 153 PHE A O 1
ATOM 1154 N N . GLY A 1 154 ? 5.153 2.574 -33.486 1.00 83.38 154 GLY A N 1
ATOM 1155 C CA . GLY A 1 154 ? 5.379 1.184 -33.892 1.00 83.38 154 GLY A CA 1
ATOM 1156 C C . GLY A 1 154 ? 6.444 0.442 -33.078 1.00 83.38 154 GLY A C 1
ATOM 1157 O O . GLY A 1 154 ? 6.706 -0.724 -33.376 1.00 83.38 154 GLY A O 1
ATOM 1158 N N . VAL A 1 155 ? 7.024 1.066 -32.044 1.00 79.31 155 VAL A N 1
ATOM 1159 C CA . VAL A 1 155 ? 7.872 0.354 -31.084 1.00 79.31 155 VAL A CA 1
ATOM 1160 C C . VAL A 1 155 ? 7.014 -0.532 -30.187 1.00 79.31 155 VAL A C 1
ATOM 1162 O O . VAL A 1 155 ? 5.822 -0.302 -29.980 1.00 79.31 155 VAL A O 1
ATOM 1165 N N . LYS A 1 156 ? 7.621 -1.600 -29.684 1.00 81.56 156 LYS A N 1
ATOM 1166 C CA . LYS A 1 156 ? 6.954 -2.622 -28.877 1.00 81.56 156 LYS A CA 1
ATOM 1167 C C . LYS A 1 156 ? 7.813 -2.971 -27.662 1.00 81.56 156 LYS A C 1
ATOM 1169 O O . LYS A 1 156 ? 8.805 -2.297 -27.394 1.00 81.56 156 LYS A O 1
ATOM 1174 N N . GLY A 1 157 ? 7.436 -4.015 -26.934 1.00 75.50 157 GLY A N 1
ATOM 1175 C CA . GLY A 1 157 ? 8.144 -4.456 -25.738 1.00 75.50 157 GLY A CA 1
ATOM 1176 C C . GLY A 1 157 ? 7.681 -3.737 -24.473 1.00 75.50 157 GLY A C 1
ATOM 1177 O O . GLY A 1 157 ? 6.956 -2.745 -24.512 1.00 75.50 157 GLY A O 1
ATOM 1178 N N . ARG A 1 158 ? 8.112 -4.265 -23.324 1.00 78.50 158 ARG A N 1
ATOM 1179 C CA . ARG A 1 158 ? 7.646 -3.853 -21.988 1.00 78.50 158 ARG A CA 1
ATOM 1180 C C . ARG A 1 158 ? 7.875 -2.368 -21.680 1.00 78.50 158 ARG A C 1
ATOM 1182 O O . ARG A 1 158 ? 7.112 -1.793 -20.913 1.00 78.50 158 ARG A O 1
ATOM 1189 N N . TYR A 1 159 ? 8.903 -1.776 -22.287 1.00 77.31 159 TYR A N 1
ATOM 1190 C CA . TYR A 1 159 ? 9.339 -0.397 -22.052 1.00 77.31 159 TYR A CA 1
ATOM 1191 C C . TYR A 1 159 ? 9.279 0.474 -23.310 1.00 77.31 159 TYR A C 1
ATOM 1193 O O . TYR A 1 159 ? 9.856 1.557 -23.320 1.00 77.31 159 TYR A O 1
ATOM 1201 N N . CYS A 1 160 ? 8.658 -0.006 -24.390 1.00 84.81 160 CYS A N 1
ATOM 1202 C CA . CYS A 1 160 ? 8.684 0.665 -25.695 1.00 84.81 160 CYS A CA 1
ATOM 1203 C C . CYS A 1 160 ? 10.099 0.853 -26.260 1.00 84.81 160 CYS A C 1
ATOM 1205 O O . CYS A 1 160 ? 10.388 1.818 -26.956 1.00 84.81 160 CYS A O 1
ATOM 1207 N N . SER A 1 161 ? 10.981 -0.100 -25.966 1.00 74.50 161 SER A N 1
ATOM 1208 C CA . SER A 1 161 ? 12.360 -0.162 -26.460 1.00 74.50 161 SER A CA 1
ATOM 1209 C C . SER A 1 161 ? 12.530 -1.063 -27.692 1.00 74.50 161 SER A C 1
ATOM 1211 O O . SER A 1 161 ? 13.621 -1.123 -28.239 1.00 74.50 161 SER A O 1
ATOM 1213 N N . GLY A 1 162 ? 11.473 -1.747 -28.148 1.00 67.50 162 GLY A N 1
ATOM 1214 C CA . GLY A 1 162 ? 11.500 -2.744 -29.226 1.00 67.50 162 GLY A CA 1
ATOM 1215 C C . GLY A 1 162 ? 11.120 -4.147 -28.734 1.00 67.50 162 GLY A C 1
ATOM 1216 O O . GLY A 1 162 ? 11.126 -4.407 -27.540 1.00 67.50 162 GLY A O 1
ATOM 1217 N N . GLU A 1 163 ? 10.741 -5.048 -29.647 1.00 62.50 163 GLU A N 1
ATOM 1218 C CA . GLU A 1 163 ? 10.709 -6.517 -29.425 1.00 62.50 163 GLU A CA 1
ATOM 1219 C C . GLU A 1 163 ? 11.961 -7.191 -30.015 1.00 62.50 163 GLU A C 1
ATOM 1221 O O . GLU A 1 163 ? 12.376 -8.263 -29.574 1.00 62.50 163 GLU A O 1
ATOM 1226 N N . SER A 1 164 ? 12.562 -6.533 -31.014 1.00 61.16 164 SER A N 1
ATOM 1227 C CA . SER A 1 164 ? 13.872 -6.854 -31.569 1.00 61.16 164 SER A CA 1
ATOM 1228 C C . SER A 1 164 ? 14.957 -6.288 -30.663 1.00 61.16 164 SER A C 1
ATOM 1230 O O . SER A 1 164 ? 14.786 -5.234 -30.060 1.00 61.16 164 SER A O 1
ATOM 1232 N N . CYS A 1 165 ? 16.091 -6.972 -30.606 1.00 64.25 165 CYS A N 1
ATOM 1233 C CA . CYS A 1 165 ? 17.282 -6.492 -29.911 1.00 64.25 165 CYS A CA 1
ATOM 1234 C C . CYS A 1 165 ? 18.101 -5.500 -30.750 1.00 64.25 165 CYS A C 1
ATOM 1236 O O . CYS A 1 165 ? 19.152 -5.032 -30.323 1.00 64.25 165 CYS A O 1
ATOM 1238 N N . GLU A 1 166 ? 17.631 -5.181 -31.953 1.00 55.97 166 GLU A N 1
ATOM 1239 C CA . GLU A 1 166 ? 18.226 -4.175 -32.820 1.00 55.97 166 GLU A CA 1
ATOM 1240 C C . GLU A 1 166 ? 17.990 -2.770 -32.248 1.00 55.97 166 GLU A C 1
ATOM 1242 O O . GLU A 1 166 ? 16.854 -2.362 -32.021 1.00 55.97 166 GLU A O 1
ATOM 1247 N N . GLY A 1 167 ? 19.077 -2.044 -31.974 1.00 56.12 167 GLY A N 1
ATOM 1248 C CA . GLY A 1 167 ? 19.029 -0.716 -31.353 1.00 56.12 167 GLY A CA 1
ATOM 1249 C C . GLY A 1 167 ? 18.870 -0.715 -29.827 1.00 56.12 167 GLY A C 1
ATOM 1250 O O . GLY A 1 167 ? 18.930 0.353 -29.223 1.00 56.12 167 GLY A O 1
ATOM 1251 N N . ILE A 1 168 ? 18.725 -1.881 -29.190 1.00 63.16 168 ILE A N 1
ATOM 1252 C CA . ILE A 1 168 ? 18.691 -2.003 -27.728 1.00 63.16 168 ILE A CA 1
ATOM 1253 C C . ILE A 1 168 ? 20.107 -2.218 -27.213 1.00 63.16 168 ILE A C 1
ATOM 1255 O O . ILE A 1 168 ? 20.736 -3.245 -27.473 1.00 63.16 168 ILE A O 1
ATOM 1259 N N . PHE A 1 169 ? 20.608 -1.249 -26.454 1.00 68.88 169 PHE A N 1
ATOM 1260 C CA . PHE A 1 169 ? 21.908 -1.358 -25.814 1.00 68.88 169 PHE A CA 1
ATOM 1261 C C . PHE A 1 169 ? 21.792 -2.125 -24.494 1.00 68.88 169 PHE A C 1
ATOM 1263 O O . PHE A 1 169 ? 21.343 -1.588 -23.489 1.00 68.88 169 PHE A O 1
ATOM 1270 N N . CYS A 1 170 ? 22.230 -3.383 -24.488 1.00 72.06 170 CYS A N 1
ATOM 1271 C CA . CYS A 1 170 ? 22.376 -4.188 -23.273 1.00 72.06 170 CYS A CA 1
ATOM 1272 C C . CYS A 1 170 ? 23.833 -4.215 -22.810 1.00 72.06 170 CYS A C 1
ATOM 1274 O O . CYS A 1 170 ? 24.366 -5.274 -22.505 1.00 72.06 170 CYS A O 1
ATOM 1276 N N . GLY A 1 171 ? 24.505 -3.064 -22.816 1.00 70.19 171 GLY A N 1
ATOM 1277 C CA . GLY A 1 171 ? 25.915 -2.981 -22.466 1.00 70.19 171 GLY A CA 1
ATOM 1278 C C . GLY A 1 171 ? 26.829 -3.499 -23.580 1.00 70.19 171 GLY A C 1
ATOM 1279 O O . GLY A 1 171 ? 26.406 -4.102 -24.563 1.00 70.19 171 GLY A O 1
ATOM 1280 N N . SER A 1 172 ? 28.123 -3.230 -23.435 1.00 62.06 172 SER A N 1
ATOM 1281 C CA . SER A 1 172 ? 29.158 -3.544 -24.430 1.00 62.06 172 SER A CA 1
ATOM 1282 C C . SER A 1 172 ? 29.813 -4.925 -24.263 1.00 62.06 172 SER A C 1
ATOM 1284 O O . SER A 1 172 ? 30.742 -5.241 -25.007 1.00 62.06 172 SER A O 1
ATOM 1286 N N . SER A 1 173 ? 29.420 -5.732 -23.269 1.00 57.94 173 SER A N 1
ATOM 1287 C CA . SER A 1 173 ? 30.111 -6.983 -22.915 1.00 57.94 173 SER A CA 1
ATOM 1288 C C . SER A 1 173 ? 29.277 -8.234 -23.215 1.00 57.94 173 SER A C 1
ATOM 1290 O O . SER A 1 173 ? 28.062 -8.174 -23.359 1.00 57.94 173 SER A O 1
ATOM 1292 N N . LYS A 1 174 ? 29.928 -9.409 -23.274 1.00 61.84 174 LYS A N 1
ATOM 1293 C CA . LYS A 1 174 ? 29.277 -10.730 -23.462 1.00 61.84 174 LYS A CA 1
ATOM 1294 C C . LYS A 1 174 ? 28.331 -11.127 -22.315 1.00 61.84 174 LYS A C 1
ATOM 1296 O O . LYS A 1 174 ? 27.759 -12.214 -22.333 1.00 61.84 174 LYS A O 1
ATOM 1301 N N . ASN A 1 175 ? 28.205 -10.269 -21.309 1.00 62.22 175 ASN A N 1
ATOM 1302 C CA . ASN A 1 175 ? 27.630 -10.570 -20.005 1.00 62.22 175 ASN A CA 1
ATOM 1303 C C . ASN A 1 175 ? 26.213 -10.019 -19.861 1.00 62.22 175 ASN A C 1
ATOM 1305 O O . ASN A 1 175 ? 25.659 -9.952 -18.767 1.00 62.22 175 ASN A O 1
ATOM 1309 N N . ALA A 1 176 ? 25.616 -9.668 -20.989 1.00 73.62 176 ALA A N 1
ATOM 1310 C CA . ALA A 1 176 ? 24.237 -9.281 -21.110 1.00 73.62 176 ALA A CA 1
ATOM 1311 C C . ALA A 1 176 ? 23.723 -9.728 -22.478 1.00 73.62 176 ALA A C 1
ATOM 1313 O O . ALA A 1 176 ? 24.399 -9.601 -23.499 1.00 73.62 176 ALA A O 1
ATOM 1314 N N . GLY A 1 177 ? 22.534 -10.317 -22.475 1.00 72.31 177 GLY A N 1
ATOM 1315 C CA . GLY A 1 177 ? 21.788 -10.653 -23.678 1.00 72.31 177 GLY A CA 1
ATOM 1316 C C . GLY A 1 177 ? 20.581 -9.742 -23.820 1.00 72.31 177 GLY A C 1
ATOM 1317 O O . GLY A 1 177 ? 20.234 -8.999 -22.907 1.00 72.31 177 GLY A O 1
ATOM 1318 N N . CYS A 1 178 ? 19.895 -9.842 -24.948 1.00 74.44 178 CYS A N 1
ATOM 1319 C CA . CYS A 1 178 ? 18.561 -9.288 -25.098 1.00 74.44 178 CYS A CA 1
ATOM 1320 C C . CYS A 1 178 ? 17.601 -10.408 -25.496 1.00 74.44 178 CYS A C 1
ATOM 1322 O O . CYS A 1 178 ? 17.927 -11.267 -26.315 1.00 74.44 178 CYS A O 1
ATOM 1324 N N . THR A 1 179 ? 16.423 -10.434 -24.878 1.00 69.25 179 THR A N 1
ATOM 1325 C CA . THR A 1 179 ? 15.350 -11.382 -25.186 1.00 69.25 179 THR A CA 1
ATOM 1326 C C . THR A 1 179 ? 14.037 -10.617 -25.268 1.00 69.25 179 THR A C 1
ATOM 1328 O O . THR A 1 179 ? 13.635 -9.980 -24.298 1.00 69.25 179 THR A O 1
ATOM 1331 N N . ASN A 1 180 ? 13.373 -10.666 -26.428 1.00 63.62 180 ASN A N 1
ATOM 1332 C CA . ASN A 1 180 ? 12.109 -9.965 -26.694 1.00 63.62 180 ASN A CA 1
ATOM 1333 C C . ASN A 1 180 ? 12.142 -8.474 -26.315 1.00 63.62 180 ASN A C 1
ATOM 1335 O O . ASN A 1 180 ? 11.200 -7.952 -25.717 1.00 63.62 180 ASN A O 1
ATOM 1339 N N . GLY A 1 181 ? 13.250 -7.803 -26.626 1.00 67.12 181 GLY A N 1
ATOM 1340 C CA . GLY A 1 181 ? 13.377 -6.373 -26.386 1.00 67.12 181 GLY A CA 1
ATOM 1341 C C . GLY A 1 181 ? 13.732 -5.960 -24.958 1.00 67.12 181 GLY A C 1
ATOM 1342 O O . GLY A 1 181 ? 13.628 -4.786 -24.598 1.00 67.12 181 GLY A O 1
ATOM 1343 N N . VAL A 1 182 ? 14.104 -6.929 -24.122 1.00 71.94 182 VAL A N 1
ATOM 1344 C CA . VAL A 1 182 ? 14.469 -6.724 -22.721 1.00 71.94 182 VAL A CA 1
ATOM 1345 C C . VAL A 1 182 ? 15.881 -7.239 -22.501 1.00 71.94 182 VAL A C 1
ATOM 1347 O O . VAL A 1 182 ? 16.200 -8.369 -22.881 1.00 71.94 182 VAL A O 1
ATOM 1350 N N . CYS A 1 183 ? 16.725 -6.420 -21.876 1.00 75.31 183 CYS A N 1
ATOM 1351 C CA . CYS A 1 183 ? 18.064 -6.844 -21.504 1.00 75.31 183 CYS A CA 1
ATOM 1352 C C . CYS A 1 183 ? 18.013 -7.888 -20.384 1.00 75.31 183 CYS A C 1
ATOM 1354 O O . CYS A 1 183 ? 17.375 -7.700 -19.350 1.00 75.31 183 CYS A O 1
ATOM 1356 N N . VAL A 1 184 ? 18.700 -9.002 -20.608 1.00 78.31 184 VAL A N 1
ATOM 1357 C CA . VAL A 1 184 ? 18.912 -10.084 -19.652 1.00 78.31 184 VAL A CA 1
ATOM 1358 C C . VAL A 1 184 ? 20.353 -9.979 -19.180 1.00 78.31 184 VAL A C 1
ATOM 1360 O O . VAL A 1 184 ? 21.283 -10.394 -19.873 1.00 78.31 184 VAL A O 1
ATOM 1363 N N . CYS A 1 185 ? 20.540 -9.380 -18.010 1.00 74.19 185 CYS A N 1
ATOM 1364 C CA . CYS A 1 185 ? 21.862 -9.167 -17.443 1.00 74.19 185 CYS A CA 1
ATOM 1365 C C . CYS A 1 185 ? 22.386 -10.444 -16.773 1.00 74.19 185 CYS A C 1
ATOM 1367 O O . CYS A 1 185 ? 21.637 -11.177 -16.132 1.00 74.19 185 CYS A O 1
ATOM 1369 N N . SER A 1 186 ? 23.679 -10.717 -16.926 1.00 71.56 186 SER A N 1
ATOM 1370 C CA . SER A 1 186 ? 24.384 -11.843 -16.306 1.00 71.56 186 SER A CA 1
ATOM 1371 C C . SER A 1 186 ? 25.543 -11.338 -15.442 1.00 71.56 186 SER A C 1
ATOM 1373 O O . SER A 1 186 ? 25.861 -10.151 -15.438 1.00 71.56 186 SER A O 1
ATOM 1375 N N . TYR A 1 187 ? 26.173 -12.246 -14.689 1.00 70.19 187 TYR A N 1
ATOM 1376 C CA . TYR A 1 187 ? 27.398 -11.973 -13.920 1.00 70.19 187 TYR A CA 1
ATOM 1377 C C . TYR A 1 187 ? 27.284 -10.808 -12.920 1.00 70.19 187 TYR A C 1
ATOM 1379 O O . TYR A 1 187 ? 28.248 -10.113 -12.637 1.00 70.19 187 TYR A O 1
ATOM 1387 N N . GLY A 1 188 ? 26.095 -10.596 -12.351 1.00 67.50 188 GLY A N 1
ATOM 1388 C CA . GLY A 1 188 ? 25.877 -9.529 -11.373 1.00 67.50 188 GLY A CA 1
ATOM 1389 C C . GLY A 1 188 ? 25.757 -8.131 -11.985 1.00 67.50 188 GLY A C 1
ATOM 1390 O O . GLY A 1 188 ? 25.737 -7.157 -11.235 1.00 67.50 188 GLY A O 1
ATOM 1391 N N . CYS A 1 189 ? 25.634 -8.009 -13.310 1.00 71.50 189 CYS A N 1
ATOM 1392 C CA . CYS A 1 189 ? 25.184 -6.770 -13.931 1.00 71.50 189 CYS A CA 1
ATOM 1393 C C . CYS A 1 189 ? 23.664 -6.607 -13.766 1.00 71.50 189 CYS A C 1
ATOM 1395 O O . CYS A 1 189 ? 22.910 -7.577 -13.770 1.00 71.50 189 CYS A O 1
ATOM 1397 N N . VAL A 1 190 ? 23.217 -5.366 -13.623 1.00 66.25 190 VAL A N 1
ATOM 1398 C CA . VAL A 1 190 ? 21.824 -4.930 -13.478 1.00 66.25 190 VAL A CA 1
ATOM 1399 C C . VAL A 1 190 ? 21.638 -3.613 -14.231 1.00 66.25 190 VAL A C 1
ATOM 1401 O O . VAL A 1 190 ? 22.602 -2.996 -14.691 1.00 66.25 190 VAL A O 1
ATOM 1404 N N . GLY A 1 191 ? 20.399 -3.149 -14.353 1.00 63.31 191 GLY A N 1
ATOM 1405 C CA . GLY A 1 191 ? 20.071 -2.012 -15.212 1.00 63.31 191 GLY A CA 1
ATOM 1406 C C . GLY A 1 191 ? 19.251 -2.456 -16.411 1.00 63.31 191 GLY A C 1
ATOM 1407 O O . GLY A 1 191 ? 19.396 -3.575 -16.891 1.00 63.31 191 GLY A O 1
ATOM 1408 N N . ASN A 1 192 ? 18.458 -1.536 -16.946 1.00 65.25 192 ASN A N 1
ATOM 1409 C CA . ASN A 1 192 ? 17.839 -1.663 -18.264 1.00 65.25 192 ASN A CA 1
ATOM 1410 C C . ASN A 1 192 ? 18.866 -1.853 -19.398 1.00 65.25 192 ASN A C 1
ATOM 1412 O O . ASN A 1 192 ? 18.490 -2.354 -20.446 1.00 65.25 192 ASN A O 1
ATOM 1416 N N . GLU A 1 193 ? 20.134 -1.492 -19.171 1.00 71.75 193 GLU A N 1
ATOM 1417 C CA . GLU A 1 193 ? 21.241 -1.626 -20.130 1.00 71.75 193 GLU A CA 1
ATOM 1418 C C . GLU A 1 193 ? 22.375 -2.542 -19.627 1.00 71.75 193 GLU A C 1
ATOM 1420 O O . GLU A 1 193 ? 23.419 -2.628 -20.256 1.00 71.75 193 GLU A O 1
ATOM 1425 N N . CYS A 1 194 ? 22.235 -3.210 -18.476 1.00 72.00 194 CYS A N 1
ATOM 1426 C CA . CYS A 1 194 ? 23.266 -4.101 -17.908 1.00 72.00 194 CYS A CA 1
ATOM 1427 C C . CYS A 1 194 ? 24.679 -3.495 -17.735 1.00 72.00 194 CYS A C 1
ATOM 1429 O O . CYS A 1 194 ? 25.682 -4.207 -17.712 1.00 72.00 194 CYS A O 1
ATOM 1431 N N . THR A 1 195 ? 24.774 -2.176 -17.580 1.00 71.75 195 THR A N 1
ATOM 1432 C CA . THR A 1 195 ? 26.033 -1.429 -17.401 1.00 71.75 195 THR A CA 1
ATOM 1433 C C . THR A 1 195 ? 26.382 -1.177 -15.933 1.00 71.75 195 THR A C 1
ATOM 1435 O O . THR A 1 195 ? 27.415 -0.586 -15.623 1.00 71.75 195 THR A O 1
ATOM 1438 N N . LYS A 1 196 ? 25.535 -1.615 -14.990 1.00 67.88 196 LYS A N 1
ATOM 1439 C CA . LYS A 1 196 ? 25.705 -1.358 -13.553 1.00 67.88 196 LYS A CA 1
ATOM 1440 C C . LYS A 1 196 ? 25.955 -2.656 -12.795 1.00 67.88 196 LYS A C 1
ATOM 1442 O O . LYS A 1 196 ? 25.261 -3.635 -13.013 1.00 67.88 196 LYS A O 1
ATOM 1447 N N . CYS A 1 197 ? 26.902 -2.646 -11.866 1.00 69.69 197 CYS A N 1
ATOM 1448 C CA . CYS A 1 197 ? 27.155 -3.761 -10.954 1.00 69.69 197 CYS A CA 1
ATOM 1449 C C . CYS A 1 197 ? 26.120 -3.790 -9.811 1.00 69.69 197 CYS A C 1
ATOM 1451 O O . CYS A 1 197 ? 25.820 -2.750 -9.223 1.00 69.69 197 CYS A O 1
ATOM 1453 N N . ALA A 1 198 ? 25.598 -4.974 -9.482 1.00 64.38 198 ALA A N 1
ATOM 1454 C CA . ALA A 1 198 ? 24.631 -5.207 -8.404 1.00 64.38 198 ALA A CA 1
ATOM 1455 C C . ALA A 1 198 ? 25.258 -5.315 -7.003 1.00 64.38 198 ALA A C 1
ATOM 1457 O O . ALA A 1 198 ? 24.533 -5.467 -6.022 1.00 64.38 198 ALA A O 1
ATOM 1458 N N . ALA A 1 199 ? 26.590 -5.272 -6.890 1.00 64.25 199 ALA A N 1
ATOM 1459 C CA . ALA A 1 199 ? 27.273 -5.385 -5.606 1.00 64.25 199 ALA A CA 1
ATOM 1460 C C . ALA A 1 199 ? 26.931 -4.185 -4.710 1.00 64.25 199 ALA A C 1
ATOM 1462 O O . ALA A 1 199 ? 27.289 -3.046 -5.010 1.00 64.25 199 ALA A O 1
ATOM 1463 N N . ASN A 1 200 ? 26.244 -4.447 -3.600 1.00 56.56 200 ASN A N 1
ATOM 1464 C CA . ASN A 1 200 ? 26.119 -3.505 -2.491 1.00 56.56 200 ASN A CA 1
ATOM 1465 C C . ASN A 1 200 ? 27.246 -3.751 -1.465 1.00 56.56 200 ASN A C 1
ATOM 1467 O O . ASN A 1 200 ? 28.002 -4.719 -1.588 1.00 56.56 200 ASN A O 1
ATOM 1471 N N . ALA A 1 201 ? 27.371 -2.890 -0.448 1.00 56.50 201 ALA A N 1
ATOM 1472 C CA . ALA A 1 201 ? 28.419 -3.013 0.571 1.00 56.50 201 ALA A CA 1
ATOM 1473 C C . ALA A 1 201 ? 28.418 -4.390 1.268 1.00 56.50 201 ALA A C 1
ATOM 1475 O O . ALA A 1 201 ? 29.479 -4.924 1.576 1.00 56.50 201 ALA A O 1
ATOM 1476 N N . THR A 1 202 ? 27.240 -4.997 1.437 1.00 54.09 202 THR A N 1
ATOM 1477 C CA . THR A 1 202 ? 27.057 -6.336 2.018 1.00 54.09 202 THR A CA 1
ATOM 1478 C C . THR A 1 202 ? 27.551 -7.458 1.098 1.00 54.09 202 THR A C 1
ATOM 1480 O O . THR A 1 202 ? 28.157 -8.423 1.558 1.00 54.09 202 THR A O 1
ATOM 1483 N N . ALA A 1 203 ? 27.317 -7.346 -0.211 1.00 54.62 203 ALA A N 1
ATOM 1484 C CA . ALA A 1 203 ? 27.811 -8.299 -1.203 1.00 54.62 203 ALA A CA 1
ATOM 1485 C C . ALA A 1 203 ? 29.338 -8.213 -1.354 1.00 54.62 203 ALA A C 1
ATOM 1487 O O . ALA A 1 203 ? 29.989 -9.233 -1.553 1.00 54.62 203 ALA A O 1
ATOM 1488 N N . LEU A 1 204 ? 29.904 -7.010 -1.210 1.00 55.81 204 LEU A N 1
ATOM 1489 C CA . LEU A 1 204 ? 31.351 -6.786 -1.177 1.00 55.81 204 LEU A CA 1
ATOM 1490 C C . LEU A 1 204 ? 31.982 -7.360 0.101 1.00 55.81 204 LEU A C 1
ATOM 1492 O O . LEU A 1 204 ? 32.998 -8.036 0.008 1.00 55.81 204 LEU A O 1
ATOM 1496 N N . SER A 1 205 ? 31.355 -7.187 1.271 1.00 55.53 205 SER A N 1
ATOM 1497 C CA . SER A 1 205 ? 31.862 -7.761 2.528 1.00 55.53 205 SER A CA 1
ATOM 1498 C C . SER A 1 205 ? 31.754 -9.288 2.589 1.00 55.53 205 SER A C 1
ATOM 1500 O O . SER A 1 205 ? 32.578 -9.935 3.219 1.00 55.53 205 SER A O 1
ATOM 1502 N N . ALA A 1 206 ? 30.750 -9.881 1.935 1.00 51.56 206 ALA A N 1
ATOM 1503 C CA . ALA A 1 206 ? 30.620 -11.337 1.825 1.00 51.56 206 ALA A CA 1
ATOM 1504 C C . ALA A 1 206 ? 31.586 -11.945 0.789 1.00 51.56 206 ALA A C 1
ATOM 1506 O O . ALA A 1 206 ? 31.916 -13.131 0.862 1.00 51.56 206 ALA A O 1
ATOM 1507 N N . ALA A 1 207 ? 32.049 -11.147 -0.179 1.00 54.12 207 ALA A N 1
ATOM 1508 C CA . ALA A 1 207 ? 33.049 -11.583 -1.146 1.00 54.12 207 ALA A CA 1
ATOM 1509 C C . ALA A 1 207 ? 34.423 -11.824 -0.492 1.00 54.12 207 ALA A C 1
ATOM 1511 O O . ALA A 1 207 ? 35.121 -12.764 -0.870 1.00 54.12 207 ALA A O 1
ATOM 1512 N N . ASP A 1 208 ? 34.756 -11.062 0.555 1.00 54.00 208 ASP A N 1
ATOM 1513 C CA . ASP A 1 208 ? 35.981 -11.248 1.347 1.00 54.00 208 ASP A CA 1
ATOM 1514 C C . ASP A 1 208 ? 36.022 -12.595 2.100 1.00 54.00 208 ASP A C 1
ATOM 1516 O O . ASP A 1 208 ? 37.101 -13.081 2.438 1.00 54.00 208 ASP A O 1
ATOM 1520 N N . GLU A 1 209 ? 34.868 -13.234 2.333 1.00 53.34 209 GLU A N 1
ATOM 1521 C CA . GLU A 1 209 ? 34.768 -14.469 3.123 1.00 53.34 209 GLU A CA 1
ATOM 1522 C C . GLU A 1 209 ? 34.670 -15.765 2.303 1.00 53.34 209 GLU A C 1
ATOM 1524 O O . GLU A 1 209 ? 34.705 -16.813 2.938 1.00 53.34 209 GLU A O 1
ATOM 1529 N N . LEU A 1 210 ? 34.563 -15.711 0.956 1.00 49.00 210 LEU A N 1
ATOM 1530 C CA . LEU A 1 210 ? 34.665 -16.807 -0.057 1.00 49.00 210 LEU A CA 1
ATOM 1531 C C . LEU A 1 210 ? 33.777 -16.563 -1.310 1.00 49.00 210 LEU A C 1
ATOM 1533 O O . LEU A 1 210 ? 33.755 -17.395 -2.222 1.00 49.00 210 LEU A O 1
ATOM 1537 N N . GLY A 1 211 ? 33.015 -15.465 -1.379 1.00 54.62 211 GLY A N 1
ATOM 1538 C CA . GLY A 1 211 ? 32.134 -15.158 -2.515 1.00 54.62 211 GLY A CA 1
ATOM 1539 C C . GLY A 1 211 ? 32.850 -14.464 -3.683 1.00 54.62 211 GLY A C 1
ATOM 1540 O O . GLY A 1 211 ? 33.623 -13.538 -3.488 1.00 54.62 211 GLY A O 1
ATOM 1541 N N . MET A 1 212 ? 32.563 -14.851 -4.928 1.00 53.84 212 MET A N 1
ATOM 1542 C CA . MET A 1 212 ? 32.995 -14.084 -6.107 1.00 53.84 212 MET A CA 1
ATOM 1543 C C . MET A 1 212 ? 31.840 -13.237 -6.641 1.00 53.84 212 MET A C 1
ATOM 1545 O O . MET A 1 212 ? 30.809 -13.774 -7.044 1.00 53.84 212 MET A O 1
ATOM 1549 N N . VAL A 1 213 ? 32.027 -11.915 -6.688 1.00 58.00 213 VAL A N 1
ATOM 1550 C CA . VAL A 1 213 ? 31.113 -10.979 -7.355 1.00 58.00 213 VAL A CA 1
ATOM 1551 C C . VAL A 1 213 ? 31.755 -10.513 -8.665 1.00 58.00 213 VAL A C 1
ATOM 1553 O O . VAL A 1 213 ? 32.693 -9.722 -8.660 1.00 58.00 213 VAL A O 1
ATOM 1556 N N . LEU A 1 214 ? 31.261 -11.028 -9.794 1.00 57.38 214 LEU A N 1
ATOM 1557 C CA . LEU A 1 214 ? 31.857 -10.872 -11.135 1.00 57.38 214 LEU A CA 1
ATOM 1558 C C . LEU A 1 214 ? 31.470 -9.552 -11.834 1.00 57.38 214 LEU A C 1
ATOM 1560 O O . LEU A 1 214 ? 30.984 -9.531 -12.963 1.00 57.38 214 LEU A O 1
ATOM 1564 N N . CYS A 1 215 ? 31.678 -8.424 -11.155 1.00 63.88 215 CYS A N 1
ATOM 1565 C CA . CYS A 1 215 ? 31.298 -7.098 -11.656 1.00 63.88 215 CYS A CA 1
ATOM 1566 C C . CYS A 1 215 ? 32.322 -6.417 -12.574 1.00 63.88 215 CYS A C 1
ATOM 1568 O O . CYS A 1 215 ? 32.031 -5.375 -13.160 1.00 63.88 215 CYS A O 1
ATOM 1570 N N . ASP A 1 216 ? 33.505 -7.002 -12.724 1.00 60.53 216 ASP A N 1
ATOM 1571 C CA . ASP A 1 216 ? 34.587 -6.594 -13.629 1.00 60.53 216 ASP A CA 1
ATOM 1572 C C . ASP A 1 216 ? 34.187 -6.619 -15.113 1.00 60.53 216 ASP A C 1
ATOM 1574 O O . ASP A 1 216 ? 34.887 -6.094 -15.978 1.00 60.53 216 ASP A O 1
ATOM 1578 N N . THR A 1 217 ? 33.027 -7.197 -15.401 1.00 59.44 217 THR A N 1
ATOM 1579 C CA . THR A 1 217 ? 32.509 -7.406 -16.745 1.00 59.44 217 THR A CA 1
ATOM 1580 C C . THR A 1 217 ? 31.353 -6.486 -17.134 1.00 59.44 217 THR A C 1
ATOM 1582 O O . THR A 1 217 ? 30.945 -6.490 -18.301 1.00 59.44 217 THR A O 1
ATOM 1585 N N . CYS A 1 218 ? 30.836 -5.674 -16.204 1.00 64.56 218 CYS A N 1
ATOM 1586 C CA . CYS A 1 218 ? 29.852 -4.648 -16.532 1.00 64.56 218 CYS A CA 1
ATOM 1587 C C . CYS A 1 218 ? 30.585 -3.455 -17.176 1.00 64.56 218 CYS A C 1
ATOM 1589 O O . CYS A 1 218 ? 31.520 -2.922 -16.572 1.00 64.56 218 CYS A O 1
ATOM 1591 N N . PRO A 1 219 ? 30.206 -3.011 -18.386 1.00 58.94 219 PRO A N 1
ATOM 1592 C CA . PRO A 1 219 ? 30.807 -1.828 -18.983 1.00 58.94 219 PRO A CA 1
ATOM 1593 C C . PRO A 1 219 ? 30.448 -0.616 -18.126 1.00 58.94 219 PRO A C 1
ATOM 1595 O O . PRO A 1 219 ? 29.278 -0.250 -18.033 1.00 58.94 219 PRO A O 1
ATOM 1598 N N . ALA A 1 220 ? 31.444 -0.005 -17.483 1.00 49.34 220 ALA A N 1
ATOM 1599 C CA . ALA A 1 220 ? 31.238 1.263 -16.802 1.00 49.34 220 ALA A CA 1
ATOM 1600 C C . ALA A 1 220 ? 30.805 2.313 -17.843 1.00 49.34 220 ALA A C 1
ATOM 1602 O O . ALA A 1 220 ? 31.435 2.378 -18.902 1.00 49.34 220 ALA A O 1
ATOM 1603 N N . PRO A 1 221 ? 29.779 3.145 -17.575 1.00 43.00 221 PRO A N 1
ATOM 1604 C CA . PRO A 1 221 ? 29.565 4.335 -18.388 1.00 43.00 221 PRO A CA 1
ATOM 1605 C C . PRO A 1 221 ? 30.856 5.157 -18.346 1.00 43.00 221 PRO A C 1
ATOM 1607 O O . PRO A 1 221 ? 31.456 5.282 -17.273 1.00 43.00 221 PRO A O 1
ATOM 1610 N N . ASP A 1 222 ? 31.311 5.635 -19.507 1.00 37.53 222 ASP A N 1
ATOM 1611 C CA . ASP A 1 222 ? 32.590 6.325 -19.682 1.00 37.53 222 ASP A CA 1
ATOM 1612 C C . ASP A 1 222 ? 32.902 7.244 -18.496 1.00 37.53 222 ASP A C 1
ATOM 1614 O O . ASP A 1 222 ? 32.199 8.216 -18.207 1.00 37.53 222 ASP A O 1
ATOM 1618 N N . LYS A 1 223 ? 33.952 6.886 -17.753 1.00 34.41 223 LYS A N 1
ATOM 1619 C CA . LYS A 1 223 ? 34.362 7.619 -16.562 1.00 34.41 223 LYS A CA 1
ATOM 1620 C C . LYS A 1 223 ? 34.830 9.015 -16.954 1.00 34.41 223 LYS A C 1
ATOM 1622 O O . LYS A 1 223 ? 35.973 9.190 -17.372 1.00 34.41 223 LYS A O 1
ATOM 1627 N N . VAL A 1 224 ? 34.031 10.031 -16.645 1.00 32.41 224 VAL A N 1
ATOM 1628 C CA . VAL A 1 224 ? 34.596 11.317 -16.226 1.00 32.41 224 VAL A CA 1
ATOM 1629 C C . VAL A 1 224 ? 35.125 11.124 -14.800 1.00 32.41 224 VAL A C 1
ATOM 1631 O O . VAL A 1 224 ? 34.389 11.256 -13.834 1.00 32.41 224 VAL A O 1
ATOM 1634 N N . GLY A 1 225 ? 36.400 10.731 -14.704 1.00 33.34 225 GLY A N 1
ATOM 1635 C CA . GLY A 1 225 ? 37.284 10.914 -13.544 1.00 33.34 225 GLY A CA 1
ATOM 1636 C C . GLY A 1 225 ? 36.864 10.299 -12.201 1.00 33.34 225 GLY A C 1
ATOM 1637 O O . GLY A 1 225 ? 36.111 10.898 -11.446 1.00 33.34 225 GLY A O 1
ATOM 1638 N N . GLY A 1 226 ? 37.479 9.172 -11.819 1.00 30.30 226 GLY A N 1
ATOM 1639 C CA . GLY A 1 226 ? 37.490 8.727 -10.417 1.00 30.30 226 GLY A CA 1
ATOM 1640 C C . GLY A 1 226 ? 37.657 7.220 -10.231 1.00 30.30 226 GLY A C 1
ATOM 1641 O O . GLY A 1 226 ? 36.821 6.435 -10.674 1.00 30.30 226 GLY A O 1
ATOM 1642 N N . ALA A 1 227 ? 38.774 6.834 -9.612 1.00 31.20 227 ALA A N 1
ATOM 1643 C CA . ALA A 1 227 ? 39.228 5.501 -9.196 1.00 31.20 227 ALA A CA 1
ATOM 1644 C C . ALA A 1 227 ? 38.210 4.339 -9.270 1.00 31.20 227 ALA A C 1
ATOM 1646 O O . ALA A 1 227 ? 37.237 4.285 -8.528 1.00 31.20 227 ALA A O 1
ATOM 1647 N N . ALA A 1 228 ? 38.475 3.350 -10.133 1.00 34.44 228 ALA A N 1
ATOM 1648 C CA . ALA A 1 228 ? 38.064 1.975 -9.848 1.00 34.44 228 ALA A CA 1
ATOM 1649 C C . ALA A 1 228 ? 39.215 1.391 -9.034 1.00 34.44 228 ALA A C 1
ATOM 1651 O O . ALA A 1 228 ? 40.319 1.252 -9.559 1.00 34.44 228 ALA A O 1
ATOM 1652 N N . GLN A 1 229 ? 38.996 1.139 -7.747 1.00 33.47 229 GLN A N 1
ATOM 1653 C CA . GLN A 1 229 ? 39.948 0.374 -6.957 1.00 33.47 229 GLN A CA 1
ATOM 1654 C C . GLN A 1 229 ? 39.878 -1.075 -7.421 1.00 33.47 229 GLN A C 1
ATOM 1656 O O . GLN A 1 229 ? 38.927 -1.800 -7.146 1.00 33.47 229 GLN A O 1
ATOM 1661 N N . VAL A 1 230 ? 40.902 -1.467 -8.168 1.00 34.28 230 VAL A N 1
ATOM 1662 C CA . VAL A 1 230 ? 41.248 -2.862 -8.392 1.00 34.28 230 VAL A CA 1
ATOM 1663 C C . VAL A 1 230 ? 41.716 -3.399 -7.040 1.00 34.28 230 VAL A C 1
ATOM 1665 O O . VAL A 1 230 ? 42.856 -3.164 -6.644 1.00 34.28 230 VAL A O 1
ATOM 1668 N N . ALA A 1 231 ? 40.847 -4.091 -6.306 1.00 35.25 231 ALA A N 1
ATOM 1669 C CA . ALA A 1 231 ? 41.293 -4.969 -5.232 1.00 35.25 231 ALA A CA 1
ATOM 1670 C C . ALA A 1 231 ? 41.869 -6.234 -5.886 1.00 35.25 231 ALA A C 1
ATOM 1672 O O . ALA A 1 231 ? 41.218 -7.267 -5.997 1.00 35.25 231 ALA A O 1
ATOM 1673 N N . ALA A 1 232 ? 43.091 -6.123 -6.410 1.00 33.06 232 ALA A N 1
ATOM 1674 C CA . ALA A 1 232 ? 43.871 -7.284 -6.798 1.00 33.06 232 ALA A CA 1
ATOM 1675 C C . ALA A 1 232 ? 44.248 -8.025 -5.511 1.00 33.06 232 ALA A C 1
ATOM 1677 O O . ALA A 1 232 ? 45.141 -7.597 -4.780 1.00 33.06 232 ALA A O 1
ATOM 1678 N N . CYS A 1 233 ? 43.557 -9.125 -5.224 1.00 33.84 233 CYS A N 1
ATOM 1679 C CA . CYS A 1 233 ? 43.873 -10.012 -4.113 1.00 33.84 233 CYS A CA 1
ATOM 1680 C C . CYS A 1 233 ? 45.135 -10.836 -4.442 1.00 33.84 233 CYS A C 1
ATOM 1682 O O . CYS A 1 233 ? 45.078 -12.039 -4.679 1.00 33.84 233 CYS A O 1
ATOM 1684 N N . PHE A 1 234 ? 46.299 -10.182 -4.494 1.00 36.91 234 PHE A N 1
ATOM 1685 C CA . PHE A 1 234 ? 47.595 -10.850 -4.375 1.00 36.91 234 PHE A CA 1
ATOM 1686 C C . PHE A 1 234 ? 47.954 -10.920 -2.896 1.00 36.91 234 PHE A C 1
ATOM 1688 O O . PHE A 1 234 ? 48.572 -10.013 -2.346 1.00 36.91 234 PHE A O 1
ATOM 1695 N N . GLY A 1 235 ? 47.563 -12.004 -2.236 1.00 38.75 235 GLY A N 1
ATOM 1696 C CA . GLY A 1 235 ? 47.957 -12.202 -0.851 1.00 38.75 235 GLY A CA 1
ATOM 1697 C C . GLY A 1 235 ? 47.311 -13.415 -0.225 1.00 38.75 235 GLY A C 1
ATOM 1698 O O . GLY A 1 235 ? 46.380 -13.246 0.540 1.00 38.75 235 GLY A O 1
ATOM 1699 N N . LEU A 1 236 ? 47.806 -14.613 -0.561 1.00 36.06 236 LEU A N 1
ATOM 1700 C CA . LEU A 1 236 ? 47.844 -15.801 0.314 1.00 36.06 236 LEU A CA 1
ATOM 1701 C C . LEU A 1 236 ? 48.549 -16.972 -0.403 1.00 36.06 236 LEU A C 1
ATOM 1703 O O . LEU A 1 236 ? 48.028 -18.068 -0.539 1.00 36.06 236 LEU A O 1
ATOM 1707 N N . TYR A 1 237 ? 49.779 -16.740 -0.868 1.00 35.56 237 TYR A N 1
ATOM 1708 C CA . TYR A 1 237 ? 50.716 -17.813 -1.241 1.00 35.56 237 TYR A CA 1
ATOM 1709 C C . TYR A 1 237 ? 52.108 -17.528 -0.655 1.00 35.56 237 TYR A C 1
ATOM 1711 O O . TYR A 1 237 ? 53.125 -17.624 -1.329 1.00 35.56 237 TYR A O 1
ATOM 1719 N N . ALA A 1 238 ? 52.163 -17.117 0.617 1.00 38.88 238 ALA A N 1
ATOM 1720 C CA . ALA A 1 238 ? 53.437 -16.878 1.308 1.00 38.88 238 ALA A CA 1
ATOM 1721 C C . ALA A 1 238 ? 53.462 -17.295 2.792 1.00 38.88 238 ALA A C 1
ATOM 1723 O O . ALA A 1 238 ? 54.435 -17.007 3.479 1.00 38.88 238 ALA A O 1
ATOM 1724 N N . ALA A 1 239 ? 52.441 -17.996 3.302 1.00 37.97 239 ALA A N 1
ATOM 1725 C CA . ALA A 1 239 ? 52.367 -18.358 4.727 1.00 37.97 239 ALA A CA 1
ATOM 1726 C C . ALA A 1 239 ? 52.156 -19.860 5.005 1.00 37.97 239 ALA A C 1
ATOM 1728 O O . ALA A 1 239 ? 51.709 -20.224 6.086 1.00 37.97 239 ALA A O 1
ATOM 1729 N N . LEU A 1 240 ? 52.489 -20.745 4.055 1.00 36.66 240 LEU A N 1
ATOM 1730 C CA . LEU A 1 240 ? 52.419 -22.206 4.252 1.00 36.66 240 LEU A CA 1
ATOM 1731 C C . LEU A 1 240 ? 53.726 -22.955 3.923 1.00 36.66 240 LEU A C 1
ATOM 1733 O O . LEU A 1 240 ? 53.711 -24.170 3.767 1.00 36.66 240 LEU A O 1
ATOM 1737 N N . LEU A 1 241 ? 54.871 -22.262 3.856 1.00 38.59 241 LEU A N 1
ATOM 1738 C CA . LEU A 1 241 ? 56.178 -22.885 3.565 1.00 38.59 241 LEU A CA 1
ATOM 1739 C C . LEU A 1 241 ? 57.257 -22.694 4.647 1.00 38.59 241 LEU A C 1
ATOM 1741 O O . LEU A 1 241 ? 58.435 -22.879 4.364 1.00 38.59 241 LEU A O 1
ATOM 1745 N N . SER A 1 242 ? 56.900 -22.387 5.896 1.00 39.94 242 SER A N 1
ATOM 1746 C CA . SER A 1 242 ? 57.892 -22.244 6.982 1.00 39.94 242 SER A CA 1
ATOM 1747 C C . SER A 1 242 ? 57.707 -23.182 8.182 1.00 39.94 242 SER A C 1
ATOM 1749 O O . SER A 1 242 ? 58.364 -22.992 9.198 1.00 39.94 242 SER A O 1
ATOM 1751 N N . VAL A 1 243 ? 56.898 -24.245 8.069 1.00 43.72 243 VAL A N 1
ATOM 1752 C CA . VAL A 1 243 ? 56.749 -25.256 9.148 1.00 43.72 243 VAL A CA 1
ATOM 1753 C C . VAL A 1 243 ? 57.448 -26.593 8.827 1.00 43.72 243 VAL A C 1
ATOM 1755 O O . VAL A 1 243 ? 57.331 -27.551 9.577 1.00 43.72 243 VAL A O 1
ATOM 1758 N N . TRP A 1 244 ? 58.241 -26.677 7.751 1.00 40.59 244 TRP A N 1
ATOM 1759 C CA . TRP A 1 244 ? 58.995 -27.894 7.382 1.00 40.59 244 TRP A CA 1
ATOM 1760 C C . TRP A 1 244 ? 60.493 -27.636 7.152 1.00 40.59 244 TRP A C 1
ATOM 1762 O O . TRP A 1 244 ? 61.083 -28.123 6.194 1.00 40.59 244 TRP A O 1
ATOM 1772 N N . ALA A 1 245 ? 61.125 -26.858 8.031 1.00 41.19 245 ALA A N 1
ATOM 1773 C CA . ALA A 1 245 ? 62.585 -26.743 8.064 1.00 41.19 245 ALA A CA 1
ATOM 1774 C C . ALA A 1 245 ? 63.087 -26.401 9.474 1.00 41.19 245 ALA A C 1
ATOM 1776 O O . ALA A 1 245 ? 63.625 -25.324 9.692 1.00 41.19 245 ALA A O 1
ATOM 1777 N N . LEU A 1 246 ? 62.863 -27.308 10.429 1.00 45.16 246 LEU A N 1
ATOM 1778 C CA . LEU A 1 246 ? 63.654 -27.455 11.661 1.00 45.16 246 LEU A CA 1
ATOM 1779 C C . LEU A 1 246 ? 63.627 -28.943 12.078 1.00 45.16 246 LEU A C 1
ATOM 1781 O O . LEU A 1 246 ? 63.063 -29.328 13.101 1.00 45.16 246 LEU A O 1
ATOM 1785 N N . LEU A 1 247 ? 64.203 -29.769 11.201 1.00 41.00 247 LEU A N 1
ATOM 1786 C CA . LEU A 1 247 ? 65.071 -30.904 11.521 1.00 41.00 247 LEU A CA 1
ATOM 1787 C C . LEU A 1 247 ? 66.362 -30.687 10.728 1.00 41.00 247 LEU A C 1
ATOM 1789 O O . LEU A 1 247 ? 66.233 -30.302 9.542 1.00 41.00 247 LEU A O 1
#